Protein 2X77 (pdb70)

InterPro domains:
  IPR005225 Small GTP-binding domain [TIGR00231] (19-151)
  IPR006689 Small GTPase superfamily, ARF/SAR type [PF00025] (17-179)
  IPR006689 Small GTPase superfamily, ARF/SAR type [PR00328] (22-45)
  IPR006689 Small GTPase superfamily, ARF/SAR type [PR00328] (50-74)
  IPR006689 Small GTPase superfamily, ARF/SAR type [PR00328] (77-102)
  IPR006689 Small GTPase superfamily, ARF/SAR type [PR00328] (122-143)
  IPR006689 Small GTPase superfamily, ARF/SAR type [SM00178] (3-180)
  IPR024156 Small GTPase superfamily, ARF type [PTHR11711] (18-177)
  IPR027417 P-loop containing nucleoside triphosphate hydrolase [G3DSA:3.40.50.300] (7-185)
  IPR02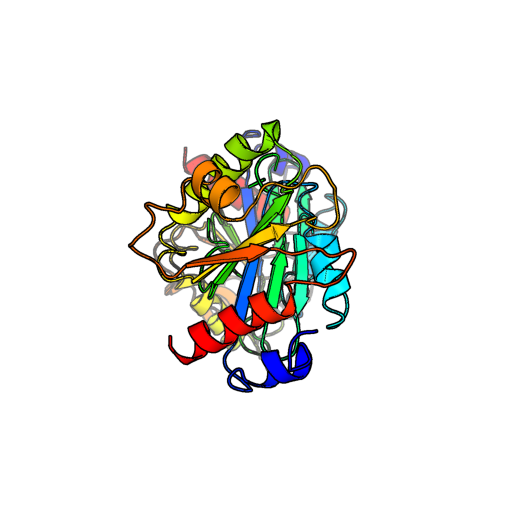7417 P-loop containing nucleoside triphosphate hydrolase [SSF52540] (18-182)

Structure (mmCIF, N/CA/C/O backbone):
data_2X77
#
_entry.id   2X77
#
_cell.length_a   35.286
_cell.length_b   78.944
_cell.length_c   58.034
_cell.angle_alpha   90.00
_cell.angle_beta   93.10
_cell.angle_gamma   90.00
#
_symmetry.space_group_name_H-M   'P 1 21 1'
#
loop_
_entity.id
_entity.type
_entity.pdbx_description
1 polymer 'ADP-RIBOSYLATION FACTOR'
2 non-polymer "GUANOSINE-5'-DIPHOSPHATE"
3 non-polymer 'MAGNESIUM ION'
4 water water
#
loop_
_atom_site.group_PDB
_atom_site.id
_atom_site.type_symbol
_atom_site.label_atom_id
_atom_site.label_alt_id
_atom_site.label_comp_id
_atom_site.label_asym_id
_atom_site.label_entity_id
_atom_site.label_seq_id
_atom_site.pdbx_PDB_ins_code
_atom_site.Cartn_x
_atom_site.Cartn_y
_atom_site.Cartn_z
_atom_site.occupancy
_atom_site.B_iso_or_equiv
_atom_site.auth_seq_id
_atom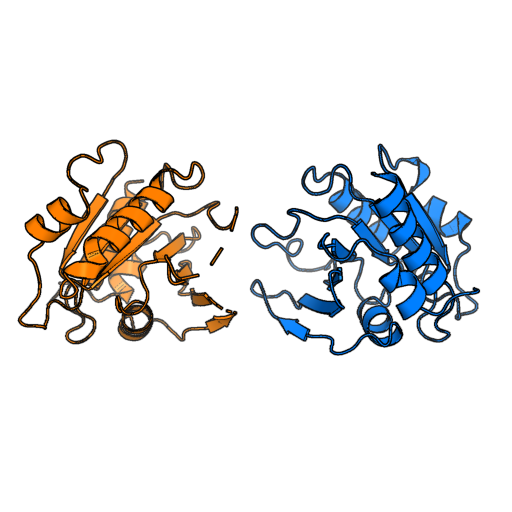_site.auth_comp_id
_atom_site.auth_asym_id
_atom_site.auth_atom_id
_atom_site.pdbx_PDB_model_num
ATOM 1 N N . TRP A 1 6 ? 30.630 -0.691 14.467 1.00 51.44 4 TRP A N 1
ATOM 2 C CA . TRP A 1 6 ? 29.581 0.349 14.261 1.00 52.20 4 TRP A CA 1
ATOM 3 C C . TRP A 1 6 ? 30.138 1.546 13.491 1.00 52.95 4 TRP A C 1
ATOM 4 O O . TRP A 1 6 ? 31.213 2.078 13.836 1.00 53.26 4 TRP A O 1
ATOM 15 N N . LEU A 1 7 ? 29.398 1.967 12.465 1.00 52.96 5 LEU A N 1
ATOM 16 C CA . LEU A 1 7 ? 29.903 2.923 11.465 1.00 53.52 5 LEU A CA 1
ATOM 17 C C . LEU A 1 7 ? 30.579 4.189 12.025 1.00 53.62 5 LEU A C 1
ATOM 18 O O . LEU A 1 7 ? 31.812 4.326 11.951 1.00 54.16 5 LEU A O 1
ATOM 23 N N . ALA A 1 8 ? 29.782 5.112 12.564 1.00 53.06 6 ALA A N 1
ATOM 24 C CA . ALA A 1 8 ? 30.294 6.427 12.962 1.00 52.58 6 ALA A CA 1
ATOM 25 C C . ALA A 1 8 ? 31.204 6.396 14.194 1.00 52.24 6 ALA A C 1
ATOM 26 O O . ALA A 1 8 ? 31.188 5.440 14.975 1.00 52.23 6 ALA A O 1
ATOM 28 N N . SER A 1 9 ? 32.011 7.436 14.346 1.00 51.44 7 SER A N 1
ATOM 29 C CA . SER A 1 9 ? 32.700 7.659 15.591 1.00 51.15 7 SER A CA 1
ATOM 30 C C . SER A 1 9 ? 31.693 8.276 16.557 1.00 50.74 7 SER A C 1
ATOM 31 O O . SER A 1 9 ? 30.599 8.724 16.153 1.00 49.95 7 SER A O 1
ATOM 34 N N . LEU A 1 10 ? 32.094 8.315 17.825 1.00 50.20 8 LEU A N 1
ATOM 35 C CA . LEU A 1 10 ? 31.254 8.802 18.908 1.00 49.79 8 LEU A CA 1
ATOM 36 C C . LEU A 1 10 ? 30.905 10.276 18.757 1.00 49.74 8 LEU A C 1
ATOM 37 O O . LEU A 1 10 ? 29.737 10.649 18.822 1.00 49.70 8 LEU A O 1
ATOM 42 N N . LYS A 1 11 ? 31.926 11.108 18.553 1.00 49.74 9 LYS A N 1
ATOM 43 C CA . LYS A 1 11 ? 31.733 12.534 18.312 1.00 49.03 9 LYS A CA 1
ATOM 44 C C . LYS A 1 11 ? 30.738 12.788 17.190 1.00 48.18 9 LYS A C 1
ATOM 45 O O . LYS A 1 11 ? 29.916 13.697 17.303 1.00 48.35 9 LYS A O 1
ATOM 51 N N . GLN A 1 12 ? 30.815 11.991 16.121 1.00 47.15 10 GLN A N 1
ATOM 52 C CA . GLN A 1 12 ? 29.922 12.127 14.968 1.00 46.35 10 GLN A CA 1
ATOM 53 C C . GLN A 1 12 ? 28.508 11.807 15.406 1.00 45.11 10 GLN A C 1
ATOM 54 O O . GLN A 1 12 ? 27.567 12.546 15.120 1.00 45.38 10 GLN A O 1
ATOM 60 N N . THR A 1 13 ? 28.365 10.698 16.112 1.00 44.03 11 THR A N 1
ATOM 61 C CA . THR A 1 13 ? 27.092 10.339 16.709 1.00 42.79 11 THR A CA 1
ATOM 62 C C . THR A 1 13 ? 26.507 11.482 17.560 1.00 42.46 11 THR A C 1
ATOM 63 O O . THR A 1 13 ? 25.366 11.915 17.326 1.00 42.24 11 THR A O 1
ATOM 67 N N . LEU A 1 14 ? 27.301 11.981 18.512 1.00 41.70 12 LEU A N 1
ATOM 68 C CA . LEU A 1 14 ? 26.863 13.038 19.440 1.00 41.83 12 LEU A CA 1
ATOM 69 C C . LEU A 1 14 ? 26.622 14.421 18.816 1.00 41.79 12 LEU A C 1
ATOM 70 O O . LEU A 1 14 ? 25.726 15.141 19.242 1.00 41.43 12 LEU A O 1
ATOM 75 N N . GLY A 1 15 ? 27.413 14.775 17.809 1.00 42.16 13 GLY A N 1
ATOM 76 C CA . GLY A 1 15 ? 27.144 15.970 16.980 1.00 42.62 13 GLY A CA 1
ATOM 77 C C . GLY A 1 15 ? 25.773 16.012 16.321 1.00 42.67 13 GLY A C 1
ATOM 78 O O . GLY A 1 15 ? 25.224 17.086 16.112 1.00 43.59 13 GLY A O 1
ATOM 79 N N . LEU A 1 16 ? 25.204 14.855 16.003 1.00 42.91 14 LEU A N 1
ATOM 80 C CA . LEU A 1 16 ? 23.834 14.779 15.470 1.00 43.25 14 LEU A CA 1
ATOM 81 C C . LEU A 1 16 ? 22.744 15.359 16.378 1.00 43.78 14 LEU A C 1
ATOM 82 O O . LEU A 1 16 ? 21.587 15.508 15.952 1.00 44.30 14 LEU A O 1
ATOM 87 N N . LEU A 1 17 ? 23.078 15.641 17.633 1.00 43.88 15 LEU A N 1
ATOM 88 C CA . LEU A 1 17 ? 22.070 16.080 18.600 1.00 44.40 15 LEU A CA 1
ATOM 89 C C . LEU A 1 17 ? 21.726 17.573 18.359 1.00 44.23 15 LEU A C 1
ATOM 90 O O . LEU A 1 17 ? 22.619 18.349 18.037 1.00 43.55 15 LEU A O 1
ATOM 95 N N . PRO A 1 18 ? 20.437 17.967 18.483 1.00 44.62 16 PRO A N 1
ATOM 96 C CA . PRO A 1 18 ? 20.127 19.402 18.310 1.00 45.12 16 PRO A CA 1
ATOM 97 C C . PRO A 1 18 ? 20.861 20.262 19.343 1.00 45.63 16 PRO A C 1
ATOM 98 O O . PRO A 1 18 ? 20.567 20.168 20.555 1.00 45.29 16 PRO A O 1
ATOM 102 N N . ALA A 1 19 ? 21.812 21.073 18.844 1.00 45.45 17 ALA A N 1
ATOM 103 C CA . ALA A 1 19 ? 22.758 21.862 19.659 1.00 45.26 17 ALA A CA 1
ATOM 104 C C . ALA A 1 19 ? 22.107 22.802 20.672 1.00 45.39 17 ALA A C 1
ATOM 105 O O . ALA A 1 19 ? 22.642 23.014 21.774 1.00 44.97 17 ALA A O 1
ATOM 107 N N . ASP A 1 20 ? 20.957 23.368 20.313 1.00 45.08 18 ASP A N 1
ATOM 108 C CA . ASP A 1 20 ? 20.240 24.257 21.238 1.00 45.49 18 ASP A CA 1
ATOM 109 C C . ASP A 1 20 ? 19.289 23.482 22.191 1.00 45.27 18 ASP A C 1
ATOM 110 O O . ASP A 1 20 ? 18.363 24.068 22.786 1.00 45.70 18 ASP A O 1
ATOM 115 N N . ARG A 1 21 ? 19.481 22.163 22.284 1.00 44.12 19 ARG A N 1
ATOM 116 C CA . ARG A 1 21 ? 18.730 21.334 23.226 1.00 42.71 19 ARG A CA 1
ATOM 117 C C . ARG A 1 21 ? 19.722 20.657 24.164 1.00 41.75 19 ARG A C 1
ATOM 118 O O . ARG A 1 21 ? 20.468 19.757 23.767 1.00 42.40 19 ARG A O 1
ATOM 126 N N . LYS A 1 22 ? 19.742 21.138 25.400 1.00 40.22 20 LYS A N 1
ATOM 127 C CA . LYS A 1 22 ? 20.566 20.574 26.444 1.00 39.38 20 LYS A CA 1
ATOM 128 C C . LYS A 1 22 ? 20.039 19.242 26.973 1.00 37.34 20 LYS A C 1
ATOM 129 O O . LYS A 1 22 ? 18.890 19.096 27.415 1.00 36.31 20 LYS A O 1
ATOM 135 N N . ILE A 1 23 ? 20.916 18.261 26.905 1.00 36.02 21 ILE A N 1
ATOM 136 C CA . ILE A 1 23 ? 20.553 16.895 27.247 1.00 33.99 21 ILE A CA 1
ATOM 137 C C . ILE A 1 23 ? 21.218 16.453 28.554 1.00 33.12 21 ILE A C 1
ATOM 138 O O . ILE A 1 23 ? 22.453 16.521 28.696 1.00 32.03 21 ILE A O 1
ATOM 143 N N . ARG A 1 24 ? 20.364 16.004 29.485 1.00 31.57 22 ARG A N 1
ATOM 144 C CA . ARG A 1 24 ? 20.779 15.490 30.781 1.00 30.68 22 ARG A CA 1
ATOM 145 C C . ARG A 1 24 ? 20.636 13.966 30.819 1.00 28.17 22 ARG A C 1
ATOM 146 O O . ARG A 1 24 ? 19.533 13.422 30.762 1.00 28.04 22 ARG A O 1
ATOM 154 N N . VAL A 1 25 ? 21.751 13.264 30.933 1.00 26.06 23 VAL A N 1
ATOM 155 C CA . VAL A 1 25 ? 21.677 11.802 31.057 1.00 24.25 23 VAL A CA 1
ATOM 156 C C . VAL A 1 25 ? 22.152 11.289 32.443 1.00 24.30 23 VAL A C 1
ATOM 157 O O . VAL A 1 25 ? 23.183 11.714 32.952 1.00 24.05 23 VAL A O 1
ATOM 161 N N . LEU A 1 26 ? 21.463 10.303 33.006 1.00 24.36 24 LEU A N 1
ATOM 162 C CA . LEU A 1 26 ? 21.939 9.745 34.257 1.00 24.87 24 LEU A CA 1
ATOM 163 C C . LEU A 1 26 ? 22.433 8.362 33.996 1.00 24.27 24 LEU A C 1
ATOM 164 O O . LEU A 1 26 ? 21.698 7.545 33.514 1.00 23.18 24 LEU A O 1
ATOM 169 N N . MET A 1 27 ? 23.681 8.080 34.357 1.00 25.04 25 MET A N 1
ATOM 170 C CA . MET A 1 27 ? 24.211 6.753 34.122 1.00 24.43 25 MET A CA 1
ATOM 171 C C . MET A 1 27 ? 24.475 6.116 35.461 1.00 24.23 25 MET A C 1
ATOM 172 O O . MET A 1 27 ? 25.360 6.539 36.207 1.00 26.13 25 MET A O 1
ATOM 177 N N . LEU A 1 28 ? 23.681 5.094 35.760 1.00 23.99 26 LEU A N 1
ATOM 178 C CA . LEU A 1 28 ? 23.466 4.647 37.118 1.00 22.92 26 LEU A CA 1
ATOM 179 C C . LEU A 1 28 ? 23.484 3.134 37.109 1.00 23.27 26 LEU A C 1
ATOM 180 O O . LEU A 1 28 ? 23.421 2.517 36.038 1.00 23.03 26 LEU A O 1
ATOM 185 N N . GLY A 1 29 ? 23.570 2.566 38.312 1.00 22.41 27 GLY A N 1
ATOM 186 C CA . GLY A 1 29 ? 23.615 1.118 38.526 1.00 22.99 27 GLY A CA 1
ATOM 187 C C . GLY A 1 29 ? 24.446 0.811 39.752 1.00 21.44 27 GLY A C 1
ATOM 188 O O . GLY A 1 29 ? 24.869 1.720 40.438 1.00 21.75 27 GLY A O 1
ATOM 189 N N . LEU A 1 30 ? 24.682 -0.460 40.010 1.00 20.99 28 LEU A N 1
ATOM 190 C CA . LEU A 1 30 ? 25.434 -0.887 41.187 1.00 21.72 28 LEU A CA 1
ATOM 191 C C . LEU A 1 30 ? 26.892 -0.548 41.034 1.00 22.94 28 LEU A C 1
ATOM 192 O O . LEU A 1 30 ? 27.426 -0.484 39.898 1.00 22.74 28 LEU A O 1
ATOM 197 N N . ASP A 1 31 ? 27.561 -0.362 42.169 1.00 23.56 29 ASP A N 1
ATOM 198 C CA . ASP A 1 31 ? 29.016 -0.263 42.127 1.00 24.02 29 ASP A CA 1
ATOM 199 C C . ASP A 1 31 ? 29.507 -1.408 41.324 1.00 23.57 29 ASP A C 1
ATOM 200 O O . ASP A 1 31 ? 28.889 -2.480 41.302 1.00 23.14 29 ASP A O 1
ATOM 205 N N . ASN A 1 32 ? 30.650 -1.182 40.684 1.00 24.98 30 ASN A N 1
ATOM 206 C CA . ASN A 1 32 ? 31.396 -2.215 39.977 1.00 25.35 30 ASN A CA 1
ATOM 207 C C . ASN A 1 32 ? 30.680 -2.616 38.717 1.00 25.00 30 ASN A C 1
ATOM 208 O O . ASN A 1 32 ? 31.015 -3.664 38.166 1.00 26.44 30 ASN A O 1
ATOM 213 N N . ALA A 1 33 ? 29.742 -1.797 38.208 1.00 23.26 31 ALA A N 1
ATOM 214 C CA . ALA A 1 33 ? 29.103 -2.161 36.905 1.00 22.92 31 ALA A CA 1
ATOM 215 C C . ALA A 1 33 ? 29.932 -1.718 35.685 1.00 22.30 31 ALA A C 1
ATOM 216 O O . ALA A 1 33 ? 29.808 -2.298 34.588 1.00 19.58 31 ALA A O 1
ATOM 218 N N . GLY A 1 34 ? 30.758 -0.678 35.908 1.00 22.62 32 GLY A N 1
ATOM 219 C CA . GLY A 1 34 ? 31.727 -0.180 34.937 1.00 22.84 32 GLY A CA 1
ATOM 220 C C . GLY A 1 34 ? 31.358 1.250 34.567 1.00 23.74 32 GLY A C 1
ATOM 221 O O . GLY A 1 34 ? 31.696 1.748 33.483 1.00 22.63 32 GLY A O 1
ATOM 222 N N . LYS A 1 35 ? 30.649 1.922 35.463 1.00 23.58 33 LYS A N 1
ATOM 223 C CA . LYS A 1 35 ? 30.092 3.238 35.093 1.00 25.01 33 LYS A CA 1
ATOM 224 C C . LYS A 1 35 ? 31.179 4.264 34.817 1.00 24.00 33 LYS A C 1
ATOM 225 O O . LYS A 1 35 ? 31.286 4.797 33.708 1.00 23.59 33 LYS A O 1
ATOM 231 N N . THR A 1 36 ? 32.021 4.479 35.811 1.00 24.11 34 THR A N 1
ATOM 232 C CA . THR A 1 36 ? 33.193 5.319 35.686 1.00 23.87 34 THR A CA 1
ATOM 233 C C . THR A 1 36 ? 34.020 4.987 34.452 1.00 23.72 34 THR A C 1
ATOM 234 O O . THR A 1 36 ? 34.468 5.884 33.733 1.00 24.20 34 THR A O 1
ATOM 238 N N . SER A 1 37 ? 34.275 3.712 34.228 1.00 23.43 35 SER A N 1
ATOM 239 C CA . SER A 1 37 ? 35.068 3.315 33.075 1.00 24.32 35 SER A CA 1
ATOM 240 C C . SER A 1 37 ? 34.442 3.671 31.746 1.00 25.27 35 SER A C 1
ATOM 241 O O . SER A 1 37 ? 35.163 3.958 30.788 1.00 26.28 35 SER A O 1
ATOM 244 N N . ILE A 1 38 ? 33.109 3.627 31.665 1.00 25.13 36 ILE A N 1
ATOM 245 C CA . ILE A 1 38 ? 32.443 4.054 30.456 1.00 24.74 36 ILE A CA 1
ATOM 246 C C . ILE A 1 38 ? 32.689 5.547 30.188 1.00 26.98 36 ILE A C 1
ATOM 247 O O . ILE A 1 38 ? 32.908 5.953 29.040 1.00 25.68 36 ILE A O 1
ATOM 252 N N . LEU A 1 39 ? 32.645 6.365 31.240 1.00 29.88 37 LEU A N 1
ATOM 253 C CA . LEU A 1 39 ? 32.841 7.831 31.082 1.00 32.52 37 LEU A CA 1
ATOM 254 C C . LEU A 1 39 ? 34.228 8.149 30.523 1.00 33.62 37 LEU A C 1
ATOM 255 O O . LEU A 1 39 ? 34.398 9.143 29.824 1.00 34.77 37 LEU A O 1
ATOM 260 N N . TYR A 1 40 ? 35.216 7.327 30.869 1.00 34.94 38 TYR A N 1
ATOM 261 C CA . TYR A 1 40 ? 36.591 7.502 30.375 1.00 36.10 38 TYR A CA 1
ATOM 262 C C . TYR A 1 40 ? 36.683 6.866 28.994 1.00 36.56 38 TYR A C 1
ATOM 263 O O . TYR A 1 40 ? 37.358 7.386 28.106 1.00 36.66 38 TYR A O 1
ATOM 272 N N . ARG A 1 41 ? 36.027 5.720 28.819 1.00 36.90 39 ARG A N 1
ATOM 273 C CA . ARG A 1 41 ? 36.057 5.038 27.535 1.00 37.76 39 ARG A CA 1
ATOM 274 C C . ARG A 1 41 ? 35.421 5.855 26.394 1.00 37.91 39 ARG A C 1
ATOM 275 O O . ARG A 1 41 ? 35.766 5.673 25.213 1.00 37.86 39 ARG A O 1
ATOM 283 N N . LEU A 1 42 ? 34.550 6.796 26.752 1.00 38.17 40 LEU A N 1
ATOM 284 C CA . LEU A 1 42 ? 33.954 7.701 25.781 1.00 38.05 40 LEU A CA 1
ATOM 285 C C . LEU A 1 42 ? 34.928 8.727 25.170 1.00 39.31 40 LEU A C 1
ATOM 286 O O . LEU A 1 42 ? 34.587 9.361 24.159 1.00 39.53 40 LEU A O 1
ATOM 291 N N . HIS A 1 43 ? 36.121 8.885 25.765 1.00 40.13 41 HIS A N 1
ATOM 292 C CA A HIS A 1 43 ? 37.124 9.828 25.241 0.50 40.94 41 HIS A CA 1
ATOM 293 C CA B HIS A 1 43 ? 37.133 9.887 25.362 0.50 40.92 41 HIS A CA 1
ATOM 294 C C . HIS A 1 43 ? 36.499 11.178 24.842 1.00 41.31 41 HIS A C 1
ATOM 295 O O . HIS A 1 43 ? 36.690 11.623 23.697 1.00 41.47 41 HIS A O 1
ATOM 308 N N . LEU A 1 44 ? 35.749 11.793 25.752 1.00 41.71 42 LEU A N 1
ATOM 309 C CA . LEU A 1 44 ? 35.023 13.023 25.527 1.00 41.90 42 LEU A CA 1
ATOM 310 C C . LEU A 1 44 ? 35.565 14.160 26.378 1.00 42.43 42 LEU A C 1
ATOM 311 O O . LEU A 1 44 ? 35.051 15.281 26.293 1.00 42.72 42 LEU A O 1
ATOM 316 N N . GLY A 1 45 ? 36.581 13.883 27.199 1.00 42.50 43 GLY A N 1
ATOM 317 C CA . GLY A 1 45 ? 37.158 14.912 28.069 1.00 43.23 43 GLY A CA 1
ATOM 318 C C . GLY A 1 45 ? 37.182 14.571 29.554 1.00 43.56 43 GLY A C 1
ATOM 319 O O . GLY A 1 45 ? 37.103 13.391 29.944 1.00 43.79 43 GLY A O 1
ATOM 320 N N . ASP A 1 46 ? 37.296 15.610 30.381 1.00 43.53 44 ASP A N 1
ATOM 321 C CA . ASP A 1 46 ? 37.413 15.457 31.838 1.00 43.90 44 ASP A CA 1
ATOM 322 C C . ASP A 1 46 ? 36.156 14.918 32.519 1.00 42.86 44 ASP A C 1
ATOM 323 O O . ASP A 1 46 ? 35.051 15.385 32.287 1.00 43.29 44 ASP A O 1
ATOM 328 N N . VAL A 1 47 ? 36.373 13.931 33.369 1.00 42.18 45 VAL A N 1
ATOM 329 C CA . VAL A 1 47 ? 35.423 13.456 34.367 1.00 41.80 45 VAL A CA 1
ATOM 330 C C . VAL A 1 47 ? 35.612 14.333 35.625 1.00 41.52 45 VAL A C 1
ATOM 331 O O . VAL A 1 47 ? 36.702 14.384 36.192 1.00 41.88 45 VAL A O 1
ATOM 335 N N . VAL A 1 48 ? 34.569 15.040 36.035 1.00 40.63 46 VAL A N 1
ATOM 336 C CA . VAL A 1 48 ? 34.658 15.922 37.186 1.00 40.13 46 VAL A CA 1
ATOM 337 C C . VAL A 1 48 ? 33.906 15.317 38.384 1.00 40.23 46 VAL A C 1
ATOM 338 O O . VAL A 1 48 ? 32.694 15.066 38.304 1.00 39.99 46 VAL A O 1
ATOM 342 N N . THR A 1 49 ? 34.627 15.117 39.491 1.00 39.69 47 THR A N 1
ATOM 343 C CA . THR A 1 49 ? 34.025 14.692 40.751 1.00 38.95 47 THR A CA 1
ATOM 344 C C . THR A 1 49 ? 33.542 15.865 41.630 1.00 39.49 47 THR A C 1
ATOM 345 O O . THR A 1 49 ? 34.266 16.826 41.841 1.00 39.03 47 THR A O 1
ATOM 349 N N . THR A 1 50 ? 32.311 15.764 42.129 1.00 39.73 48 THR A N 1
ATOM 350 C CA . THR A 1 50 ? 31.790 16.642 43.173 1.00 40.52 48 THR A CA 1
ATOM 351 C C . THR A 1 50 ? 31.023 15.814 44.199 1.00 40.69 48 THR A C 1
ATOM 352 O O . THR A 1 50 ? 30.829 14.606 44.032 1.00 39.66 48 THR A O 1
ATOM 356 N N . VAL A 1 51 ? 30.585 16.479 45.264 1.00 41.18 49 VAL A N 1
ATOM 357 C CA . VAL A 1 51 ? 29.908 15.831 46.381 1.00 41.60 49 VAL A CA 1
ATOM 358 C C . VAL A 1 51 ? 28.645 16.674 46.600 1.00 42.16 49 VAL A C 1
ATOM 359 O O . VAL A 1 51 ? 28.700 17.701 47.304 1.00 42.28 49 VAL A O 1
ATOM 363 N N . PRO A 1 52 ? 27.515 16.290 45.964 1.00 42.11 50 PRO A N 1
ATOM 364 C CA . PRO A 1 52 ? 26.352 17.152 46.095 1.00 42.53 50 PRO A CA 1
ATOM 365 C C . PRO A 1 52 ? 25.647 16.968 47.436 1.00 43.06 50 PRO A C 1
ATOM 366 O O . PRO A 1 52 ? 24.717 17.722 47.726 1.00 43.68 50 PRO A O 1
ATOM 370 N N . THR A 1 53 ? 26.050 15.945 48.198 1.00 43.57 51 THR A N 1
ATOM 371 C CA . THR A 1 53 ? 25.486 15.591 49.511 1.00 44.16 51 THR A CA 1
ATOM 372 C C . THR A 1 53 ? 26.539 14.757 50.216 1.00 44.40 51 THR A C 1
ATOM 373 O O . THR A 1 53 ? 27.274 14.007 49.567 1.00 44.42 51 THR A O 1
ATOM 377 N N . VAL A 1 54 ? 26.564 14.825 51.543 1.00 44.44 52 VAL A N 1
ATOM 378 C CA . VAL A 1 54 ? 27.441 13.967 52.331 1.00 44.72 52 VAL A CA 1
ATOM 379 C C . VAL A 1 54 ? 27.333 12.495 51.903 1.00 44.75 52 VAL A C 1
ATOM 380 O O . VAL A 1 54 ? 26.227 11.946 51.782 1.00 44.75 52 VAL A O 1
ATOM 384 N N . GLY A 1 55 ? 28.485 11.881 51.638 1.00 44.39 53 GLY A N 1
ATOM 385 C CA . GLY A 1 55 ? 28.529 10.452 51.347 1.00 44.05 53 GLY A CA 1
ATOM 386 C C . GLY A 1 55 ? 28.146 10.028 49.935 1.00 43.36 53 GLY A C 1
ATOM 387 O O . GLY A 1 55 ? 27.828 8.861 49.696 1.00 42.89 53 GLY A O 1
ATOM 388 N N . VAL A 1 56 ? 28.156 10.970 49.001 1.00 42.33 54 VAL A N 1
ATOM 389 C CA . VAL A 1 56 ? 27.887 10.643 47.595 1.00 41.41 54 VAL A CA 1
ATOM 390 C C . VAL A 1 56 ? 29.013 11.215 46.702 1.00 40.07 54 VAL A C 1
ATOM 391 O O . VAL A 1 56 ? 29.327 12.426 46.745 1.00 39.39 54 VAL A O 1
ATOM 395 N N . ASN A 1 57 ? 29.638 10.318 45.943 1.00 38.43 55 ASN A N 1
ATOM 396 C CA . ASN A 1 57 ? 30.635 10.666 44.917 1.00 37.86 55 ASN A CA 1
ATOM 397 C C . ASN A 1 57 ? 29.875 10.700 43.564 1.00 36.94 55 ASN A C 1
ATOM 398 O O . ASN A 1 57 ? 29.451 9.648 43.049 1.00 36.10 55 ASN A O 1
ATOM 403 N N . LEU A 1 58 ? 29.654 11.920 43.054 1.00 35.91 56 LEU A N 1
ATOM 404 C CA . LEU A 1 58 ? 29.010 12.196 41.748 1.00 34.78 56 LEU A CA 1
ATOM 405 C C . LEU A 1 58 ? 30.047 12.519 40.704 1.00 34.99 56 LEU A C 1
ATOM 406 O O . LEU A 1 58 ? 30.813 13.466 40.864 1.00 35.81 56 LEU A O 1
ATOM 411 N N . GLU A 1 59 ? 30.063 11.744 39.630 1.00 34.92 57 GLU A N 1
ATOM 412 C CA . GLU A 1 59 ? 30.949 12.011 38.521 1.00 35.97 57 GLU A CA 1
ATOM 413 C C . GLU A 1 59 ? 30.106 12.602 37.393 1.00 36.89 57 GLU A C 1
ATOM 414 O O . GLU A 1 59 ? 28.965 12.164 37.155 1.00 37.19 57 GLU A O 1
ATOM 420 N N . THR A 1 60 ? 30.648 13.637 36.761 1.00 36.97 58 THR A N 1
ATOM 421 C CA . THR A 1 60 ? 30.013 14.325 35.657 1.00 38.34 58 THR A CA 1
ATOM 422 C C . THR A 1 60 ? 31.005 14.541 34.506 1.00 39.09 58 THR A C 1
ATOM 423 O O . THR A 1 60 ? 32.162 14.951 34.720 1.00 39.99 58 THR A O 1
ATOM 427 N N . LEU A 1 61 ? 30.540 14.243 33.299 1.00 39.09 59 LEU A N 1
ATOM 428 C CA . LEU A 1 61 ? 31.273 14.461 32.070 1.00 40.36 59 LEU A CA 1
ATOM 429 C C . LEU A 1 61 ? 30.328 15.284 31.214 1.00 41.50 59 LEU A C 1
ATOM 430 O O . LEU A 1 61 ? 29.208 14.838 30.900 1.00 41.90 59 LEU A O 1
ATOM 435 N N . GLN A 1 62 ? 30.737 16.496 30.875 1.00 42.61 60 GLN A N 1
ATOM 436 C CA . GLN A 1 62 ? 29.886 17.389 30.101 1.00 43.58 60 GLN A CA 1
ATOM 437 C C . GLN A 1 62 ? 30.502 17.525 28.713 1.00 44.22 60 GLN A C 1
ATOM 438 O O . GLN A 1 62 ? 31.641 17.916 28.597 1.00 44.73 60 GLN A O 1
ATOM 444 N N . TYR A 1 63 ? 29.764 17.173 27.661 1.00 44.69 61 TYR A N 1
ATOM 445 C CA . TYR A 1 63 ? 30.264 17.374 26.285 1.00 44.63 61 TYR A CA 1
ATOM 446 C C . TYR A 1 63 ? 29.250 18.068 25.381 1.00 43.82 61 TYR A C 1
ATOM 447 O O . TYR A 1 63 ? 28.253 17.473 24.958 1.00 44.58 61 TYR A O 1
ATOM 456 N N . LYS A 1 64 ? 29.521 19.323 25.081 1.00 43.17 62 LYS A N 1
ATOM 457 C CA . LYS A 1 64 ? 28.595 20.182 24.340 1.00 43.18 62 LYS A CA 1
ATOM 458 C C . LYS A 1 64 ? 27.238 20.359 25.043 1.00 42.85 62 LYS A C 1
ATOM 459 O O . LYS A 1 64 ? 27.191 20.775 26.188 1.00 42.84 62 LYS A O 1
ATOM 465 N N . ASN A 1 65 ? 26.133 20.052 24.378 1.00 42.21 63 ASN A N 1
ATOM 466 C CA . ASN A 1 65 ? 24.829 20.210 25.011 1.00 41.58 63 ASN A CA 1
ATOM 467 C C . ASN A 1 65 ? 24.495 19.041 25.952 1.00 41.35 63 ASN A C 1
ATOM 468 O O . ASN A 1 65 ? 23.474 19.070 26.667 1.00 41.53 63 ASN A O 1
ATOM 473 N N . ILE A 1 66 ? 25.356 18.022 25.938 1.00 39.96 64 ILE A N 1
ATOM 474 C CA . ILE A 1 66 ? 25.067 16.752 26.607 1.00 39.12 64 ILE A CA 1
ATOM 475 C C . ILE A 1 66 ? 25.865 16.444 27.897 1.00 38.63 64 ILE A C 1
ATOM 476 O O . ILE A 1 66 ? 27.110 16.447 27.936 1.00 39.07 64 ILE A O 1
ATOM 481 N N . SER A 1 67 ? 25.122 16.130 28.945 1.00 38.25 65 SER A N 1
ATOM 482 C CA . SER A 1 67 ? 25.714 15.921 30.242 1.00 37.46 65 SER A CA 1
ATOM 483 C C . SER A 1 67 ? 25.446 14.515 30.732 1.00 36.39 65 SER A C 1
ATOM 484 O O . SER A 1 67 ? 24.311 14.069 30.665 1.00 36.48 65 SER A O 1
ATOM 487 N N . PHE A 1 68 ? 26.484 13.825 31.214 1.00 35.65 66 PHE A N 1
ATOM 488 C CA . PHE A 1 68 ? 26.365 12.491 31.855 1.00 35.61 66 PHE A CA 1
ATOM 489 C C . PHE A 1 68 ? 26.644 12.524 33.382 1.00 35.19 66 PHE A C 1
ATOM 490 O O . PHE A 1 68 ? 27.707 12.949 33.824 1.00 35.76 66 PHE A O 1
ATOM 498 N N . GLU A 1 69 ? 25.701 12.048 34.183 1.00 35.25 67 GLU A N 1
ATOM 499 C CA . GLU A 1 69 ? 25.901 11.986 35.636 1.00 34.66 67 GLU A CA 1
ATOM 500 C C . GLU A 1 69 ? 25.948 10.562 36.146 1.00 32.55 67 GLU A C 1
ATOM 501 O O . GLU A 1 69 ? 25.145 9.730 35.713 1.00 32.94 67 GLU A O 1
ATOM 507 N N . VAL A 1 70 ? 26.958 10.270 36.981 1.00 29.22 68 VAL A N 1
ATOM 508 C CA . VAL A 1 70 ? 27.196 8.918 37.492 1.00 27.17 68 VAL A CA 1
ATOM 509 C C . VAL A 1 70 ? 27.296 8.876 39.010 1.00 26.12 68 VAL A C 1
ATOM 510 O O . VAL A 1 70 ? 28.146 9.539 39.604 1.00 26.17 68 VAL A O 1
ATOM 514 N N . TRP A 1 71 ? 26.491 8.019 39.615 1.00 25.95 69 TRP A N 1
ATOM 515 C CA . TRP A 1 71 ? 26.675 7.643 41.011 1.00 26.56 69 TRP A CA 1
ATOM 516 C C . TRP A 1 71 ? 26.160 6.243 41.203 1.00 26.93 69 TRP A C 1
ATOM 517 O O . TRP A 1 71 ? 25.361 5.754 40.382 1.00 27.37 69 TRP A O 1
ATOM 528 N N . ASP A 1 72 ? 26.599 5.619 42.298 1.00 26.08 70 ASP A N 1
ATOM 529 C CA . ASP A 1 72 ? 26.386 4.223 42.532 1.00 26.41 70 ASP A CA 1
ATOM 530 C C . ASP A 1 72 ? 25.115 3.980 43.323 1.00 26.92 70 ASP A C 1
ATOM 531 O O . ASP A 1 72 ? 24.805 4.725 44.200 1.00 26.33 70 ASP A O 1
ATOM 536 N N . LEU A 1 73 ? 24.398 2.908 42.992 1.00 27.63 71 LEU A N 1
ATOM 537 C CA . LEU A 1 73 ? 23.113 2.581 43.589 1.00 28.24 71 LEU A CA 1
ATOM 538 C C . LEU A 1 73 ? 23.288 1.295 44.348 1.00 28.26 71 LEU A C 1
ATOM 539 O O . LEU A 1 73 ? 24.195 0.520 44.063 1.00 28.13 71 LEU A O 1
ATOM 544 N N . GLY A 1 74 ? 22.402 1.046 45.297 1.00 29.62 72 GLY A N 1
ATOM 545 C CA . GLY A 1 74 ? 22.312 -0.280 45.919 1.00 30.27 72 GLY A CA 1
ATOM 546 C C . GLY A 1 74 ? 23.401 -0.488 46.942 1.00 31.66 72 GLY A C 1
ATOM 547 O O . GLY A 1 74 ? 23.884 -1.599 47.126 1.00 31.16 72 GLY A O 1
ATOM 548 N N . GLY A 1 75 ? 23.813 0.588 47.590 1.00 33.65 73 GLY A N 1
ATOM 549 C CA . GLY A 1 75 ? 24.670 0.449 48.780 1.00 35.97 73 GLY A CA 1
ATOM 550 C C . GLY A 1 75 ? 24.035 -0.512 49.779 1.00 37.63 73 GLY A C 1
ATOM 551 O O . GLY A 1 75 ? 22.831 -0.445 50.083 1.00 37.77 73 GLY A O 1
ATOM 552 N N . GLN A 1 76 ? 24.850 -1.445 50.244 1.00 38.67 74 GLN A N 1
ATOM 553 C CA . GLN A 1 76 ? 24.521 -2.260 51.390 1.00 40.32 74 GLN A CA 1
ATOM 554 C C . GLN A 1 76 ? 24.343 -1.448 52.680 1.00 41.24 74 GLN A C 1
ATOM 555 O O . GLN A 1 76 ? 23.588 -1.830 53.566 1.00 40.41 74 GLN A O 1
ATOM 561 N N . THR A 1 77 ? 24.976 -0.283 52.724 1.00 43.28 75 THR A N 1
ATOM 562 C CA . THR A 1 77 ? 24.836 0.653 53.820 1.00 45.35 75 THR A CA 1
ATOM 563 C C . THR A 1 77 ? 24.393 1.989 53.240 1.00 46.69 75 THR A C 1
ATOM 564 O O . THR A 1 77 ? 24.699 2.313 52.076 1.00 47.90 75 THR A O 1
ATOM 568 N N . GLY A 1 78 ? 23.681 2.764 54.051 1.00 47.10 76 GLY A N 1
ATOM 569 C CA . GLY A 1 78 ? 23.235 4.077 53.660 1.00 47.57 76 GLY A CA 1
ATOM 570 C C . GLY A 1 78 ? 21.844 4.001 53.087 1.00 48.51 76 GLY A C 1
ATOM 571 O O . GLY A 1 78 ? 21.409 2.952 52.579 1.00 48.87 76 GLY A O 1
ATOM 572 N N . VAL A 1 79 ? 21.123 5.115 53.155 1.00 49.25 77 VAL A N 1
ATOM 573 C CA . VAL A 1 79 ? 19.895 5.211 52.369 1.00 49.15 77 VAL A CA 1
ATOM 574 C C . VAL A 1 79 ? 20.364 5.423 50.924 1.00 48.71 77 VAL A C 1
ATOM 575 O O . VAL A 1 79 ? 21.488 5.855 50.714 1.00 48.29 77 VAL A O 1
ATOM 579 N N . ARG A 1 80 ? 19.522 5.062 49.952 1.00 48.73 78 ARG A N 1
ATOM 580 C CA . ARG A 1 80 ? 19.708 5.451 48.565 1.00 48.88 78 ARG A CA 1
ATOM 581 C C . ARG A 1 80 ? 20.260 6.887 48.541 1.00 48.53 78 ARG A C 1
ATOM 582 O O . ARG A 1 80 ? 19.740 7.752 49.275 1.00 48.45 78 ARG A O 1
ATOM 590 N N . PRO A 1 81 ? 21.345 7.136 47.751 1.00 47.91 79 PRO A N 1
ATOM 591 C CA . PRO A 1 81 ? 21.826 8.508 47.655 1.00 47.44 79 PRO A CA 1
ATOM 592 C C . PRO A 1 81 ? 20.722 9.415 47.126 1.00 46.98 79 PRO A C 1
ATOM 593 O O . PRO A 1 81 ? 20.000 9.071 46.182 1.00 46.29 79 PRO A O 1
ATOM 597 N N . TYR A 1 82 ? 20.567 10.542 47.798 1.00 46.88 80 TYR A N 1
ATOM 598 C CA . TYR A 1 82 ? 19.560 11.512 47.462 1.00 46.79 80 TYR A CA 1
ATOM 599 C C . TYR A 1 82 ? 20.166 12.909 47.576 1.00 46.41 80 TYR A C 1
ATOM 600 O O . TYR A 1 82 ? 21.083 13.129 48.389 1.00 46.43 80 TYR A O 1
ATOM 609 N N . TRP A 1 83 ? 19.705 13.812 46.699 1.00 45.70 81 TRP A N 1
ATOM 610 C CA . TRP A 1 83 ? 19.804 15.266 46.880 1.00 44.81 81 TRP A CA 1
ATOM 611 C C . TRP A 1 83 ? 18.736 15.993 46.061 1.00 44.56 81 TRP A C 1
ATOM 612 O O . TRP A 1 83 ? 18.163 15.423 45.152 1.00 44.62 81 TRP A O 1
ATOM 623 N N . ARG A 1 84 ? 18.464 17.245 46.416 1.00 44.48 82 ARG A N 1
ATOM 624 C CA . ARG A 1 84 ? 17.350 17.999 45.870 1.00 44.11 82 ARG A CA 1
ATOM 625 C C . ARG A 1 84 ? 17.494 18.125 44.391 1.00 44.34 82 ARG A C 1
ATOM 626 O O . ARG A 1 84 ? 18.607 18.281 43.871 1.00 44.04 82 ARG A O 1
ATOM 634 N N . CYS A 1 85 ? 16.338 18.066 43.731 1.00 44.58 83 CYS A N 1
ATOM 635 C CA . CYS A 1 85 ? 16.228 18.091 42.293 1.00 44.09 83 CYS A CA 1
ATOM 636 C C . CYS A 1 85 ? 16.591 16.680 41.845 1.00 43.51 83 CYS A C 1
ATOM 637 O O . CYS A 1 85 ? 15.681 15.843 41.611 1.00 43.11 83 CYS A O 1
ATOM 640 N N . TYR A 1 86 ? 17.914 16.439 41.886 1.00 41.94 84 TYR A N 1
ATOM 641 C CA . TYR A 1 86 ? 18.714 15.384 41.236 1.00 40.10 84 TYR A CA 1
ATOM 642 C C . TYR A 1 86 ? 18.147 14.502 40.113 1.00 38.80 84 TYR A C 1
ATOM 643 O O . TYR A 1 86 ? 18.930 13.912 39.375 1.00 37.84 84 TYR A O 1
ATOM 652 N N . PHE A 1 87 ? 16.819 14.393 40.000 1.00 38.10 85 PHE A N 1
ATOM 653 C CA . PHE A 1 87 ? 16.168 13.710 38.869 1.00 37.62 85 PHE A CA 1
ATOM 654 C C . PHE A 1 87 ? 15.447 14.675 37.907 1.00 38.03 85 PHE A C 1
ATOM 655 O O . PHE A 1 87 ? 14.830 14.245 36.917 1.00 38.03 85 PHE A O 1
ATOM 663 N N . SER A 1 88 ? 15.459 15.968 38.206 1.00 38.12 86 SER A N 1
ATOM 664 C CA . SER A 1 88 ? 14.644 16.888 37.421 1.00 38.51 86 SER A CA 1
ATOM 665 C C . SER A 1 88 ? 15.261 17.067 36.003 1.00 38.15 86 SER A C 1
ATOM 666 O O . SER A 1 88 ? 16.495 17.122 35.845 1.00 38.16 86 SER A O 1
ATOM 669 N N . ASP A 1 89 ? 14.385 17.092 34.998 1.00 37.44 87 ASP A N 1
ATOM 670 C CA . ASP A 1 89 ? 14.738 17.311 33.577 1.00 37.24 87 ASP A CA 1
ATOM 671 C C . ASP A 1 89 ? 15.786 16.304 33.038 1.00 35.64 87 ASP A C 1
ATOM 672 O O . ASP A 1 89 ? 16.746 16.666 32.361 1.00 34.46 87 ASP A O 1
ATOM 677 N N . THR A 1 90 ? 15.576 15.037 33.406 1.00 34.71 88 THR A N 1
ATOM 678 C CA . THR A 1 90 ? 16.358 13.907 32.925 1.00 33.11 88 THR A CA 1
ATOM 679 C C . THR A 1 90 ? 15.825 13.518 31.560 1.00 32.01 88 THR A C 1
ATOM 680 O O . THR A 1 90 ? 14.665 13.183 31.427 1.00 32.11 88 THR A O 1
ATOM 684 N N . ASP A 1 91 ? 16.657 13.579 30.537 1.00 30.47 89 ASP A N 1
ATOM 685 C CA . ASP A 1 91 ? 16.250 13.067 29.225 1.00 28.78 89 ASP A CA 1
ATOM 686 C C . ASP A 1 91 ? 16.383 11.519 29.108 1.00 26.97 89 ASP A C 1
ATOM 687 O O . ASP A 1 91 ? 15.502 10.828 28.541 1.00 27.05 89 ASP A O 1
ATOM 692 N N . ALA A 1 92 ? 17.455 10.957 29.662 1.00 24.44 90 ALA A N 1
ATOM 693 C CA . ALA A 1 92 ? 17.611 9.496 29.606 1.00 22.48 90 ALA A CA 1
ATOM 694 C C . ALA A 1 92 ? 18.244 8.978 30.844 1.00 22.19 90 ALA A C 1
ATOM 695 O O . ALA A 1 92 ? 18.966 9.717 31.530 1.00 20.80 90 ALA A O 1
ATOM 697 N N . VAL A 1 93 ? 18.009 7.686 31.090 1.00 22.05 91 VAL A N 1
ATOM 698 C CA . VAL A 1 93 ? 18.751 6.922 32.047 1.00 23.04 91 VAL A CA 1
ATOM 699 C C . VAL A 1 93 ? 19.431 5.794 31.266 1.00 23.18 91 VAL A C 1
ATOM 700 O O . VAL A 1 93 ? 18.798 5.166 30.431 1.00 23.34 91 VAL A O 1
ATOM 704 N N . ILE A 1 94 ? 20.723 5.599 31.536 1.00 22.34 92 ILE A N 1
ATOM 705 C CA . ILE A 1 94 ? 21.512 4.483 31.048 1.00 22.07 92 ILE A CA 1
ATOM 706 C C . ILE A 1 94 ? 21.757 3.687 32.298 1.00 21.60 92 ILE A C 1
ATOM 707 O O . ILE A 1 94 ? 22.356 4.198 33.234 1.00 22.23 92 ILE A O 1
ATOM 712 N N . TYR A 1 95 ? 21.230 2.471 32.335 1.00 20.45 93 TYR A N 1
ATOM 713 C CA . TYR A 1 95 ? 21.361 1.651 33.497 1.00 20.70 93 TYR A CA 1
ATOM 714 C C . TYR A 1 95 ? 22.413 0.629 33.182 1.00 20.48 93 TYR A C 1
ATOM 715 O O . TYR A 1 95 ? 22.264 -0.121 32.239 1.00 19.33 93 TYR A O 1
ATOM 724 N N . VAL A 1 96 ? 23.487 0.628 33.948 1.00 20.04 94 VAL A N 1
ATOM 725 C CA . VAL A 1 96 ? 24.634 -0.272 33.603 1.00 20.38 94 VAL A CA 1
ATOM 726 C C . VAL A 1 96 ? 24.680 -1.479 34.539 1.00 20.96 94 VAL A C 1
ATOM 727 O O . VAL A 1 96 ? 24.599 -1.353 35.771 1.00 20.29 94 VAL A O 1
ATOM 731 N N . VAL A 1 97 ? 24.813 -2.645 33.955 1.00 21.38 95 VAL A N 1
ATOM 732 C CA A VAL A 1 97 ? 24.889 -3.855 34.743 0.50 22.43 95 VAL A CA 1
ATOM 733 C CA B VAL A 1 97 ? 24.872 -3.880 34.711 0.50 22.32 95 VAL A CA 1
ATOM 734 C C . VAL A 1 97 ? 26.192 -4.597 34.400 1.00 23.86 95 VAL A C 1
ATOM 735 O O . VAL A 1 97 ? 26.691 -4.538 33.247 1.00 23.44 95 VAL A O 1
ATOM 742 N N . ASP A 1 98 ? 26.777 -5.265 35.396 1.00 24.04 96 ASP A N 1
ATOM 743 C CA . ASP A 1 98 ? 27.990 -6.022 35.114 1.00 25.07 96 ASP A CA 1
ATOM 744 C C . ASP A 1 98 ? 27.511 -7.427 34.753 1.00 25.65 96 ASP A C 1
ATOM 745 O O . ASP A 1 98 ? 26.936 -8.130 35.573 1.00 24.67 96 ASP A O 1
ATOM 750 N N . SER A 1 99 ? 27.678 -7.779 33.479 1.00 26.81 97 SER A N 1
ATOM 751 C CA . SER A 1 99 ? 27.020 -8.949 32.922 1.00 28.21 97 SER A CA 1
ATOM 752 C C . SER A 1 99 ? 27.571 -10.257 33.490 1.00 28.83 97 SER A C 1
ATOM 753 O O . SER A 1 99 ? 27.016 -11.309 33.203 1.00 27.96 97 SER A O 1
ATOM 756 N N . THR A 1 100 ? 28.648 -10.172 34.294 1.00 30.35 98 THR A N 1
ATOM 757 C CA . THR A 1 100 ? 29.235 -11.325 35.004 1.00 31.42 98 THR A CA 1
ATOM 758 C C . THR A 1 100 ? 28.678 -11.498 36.434 1.00 31.90 98 THR A C 1
ATOM 759 O O . THR A 1 100 ? 28.739 -12.588 37.014 1.00 32.57 98 THR A O 1
ATOM 763 N N . ASP A 1 101 ? 28.121 -10.438 37.002 1.00 32.15 99 ASP A N 1
ATOM 764 C CA . ASP A 1 101 ? 27.624 -10.490 38.394 1.00 31.07 99 ASP A CA 1
ATOM 765 C C . ASP A 1 101 ? 26.168 -10.945 38.528 1.00 30.75 99 ASP A C 1
ATOM 766 O O . ASP A 1 101 ? 25.257 -10.142 38.784 1.00 29.63 99 ASP A O 1
ATOM 771 N N . ARG A 1 102 ? 25.988 -12.247 38.334 1.00 30.14 100 ARG A N 1
ATOM 772 C CA . ARG A 1 102 ? 24.712 -12.909 38.380 1.00 30.26 100 ARG A CA 1
ATOM 773 C C . ARG A 1 102 ? 24.202 -12.874 39.832 0.50 30.01 100 ARG A C 1
ATOM 774 O O . ARG A 1 102 ? 23.016 -12.652 40.085 0.50 29.21 100 ARG A O 1
ATOM 782 N N . ASP A 1 103 ? 25.133 -13.081 40.766 1.00 30.22 101 ASP A N 1
ATOM 783 C CA . ASP A 1 103 ? 24.911 -12.976 42.215 1.00 31.07 101 ASP A CA 1
ATOM 784 C C . ASP A 1 103 ? 24.195 -11.673 42.599 1.00 30.82 101 ASP A C 1
ATOM 785 O O . ASP A 1 103 ? 23.358 -11.663 43.512 1.00 31.45 101 ASP A O 1
ATOM 790 N N . ARG A 1 104 ? 24.534 -10.570 41.934 1.00 29.34 102 ARG A N 1
ATOM 791 C CA . ARG A 1 104 ? 23.985 -9.290 42.358 1.00 29.46 102 ARG A CA 1
ATOM 792 C C . ARG A 1 104 ? 22.906 -8.805 41.401 1.00 27.88 102 ARG A C 1
ATOM 793 O O . ARG A 1 104 ? 22.475 -7.664 41.453 1.00 28.49 102 ARG A O 1
ATOM 801 N N . MET A 1 105 ? 22.497 -9.671 40.506 1.00 27.50 103 MET A N 1
ATOM 802 C CA . MET A 1 105 ? 21.632 -9.223 39.414 1.00 28.41 103 MET A CA 1
ATOM 803 C C . MET A 1 105 ? 20.215 -8.874 39.935 1.00 27.21 103 MET A C 1
ATOM 804 O O . MET A 1 105 ? 19.618 -7.924 39.456 1.00 26.73 103 MET A O 1
ATOM 809 N N . GLY A 1 106 ? 19.741 -9.585 40.975 1.00 27.05 104 GLY A N 1
ATOM 810 C CA . GLY A 1 106 ? 18.429 -9.331 41.605 1.00 25.60 104 GLY A CA 1
ATOM 811 C C . GLY A 1 106 ? 18.405 -7.978 42.304 1.00 26.39 104 GLY A C 1
ATOM 812 O O . GLY A 1 106 ? 17.384 -7.284 42.306 1.00 25.74 104 GLY A O 1
ATOM 813 N N . VAL A 1 107 ? 19.545 -7.580 42.871 1.00 25.12 105 VAL A N 1
ATOM 814 C CA . VAL A 1 107 ? 19.667 -6.251 43.507 1.00 24.89 105 VAL A CA 1
ATOM 815 C C . VAL A 1 107 ? 19.703 -5.177 42.454 1.00 23.46 105 VAL A C 1
ATOM 816 O O . VAL A 1 107 ? 19.169 -4.093 42.657 1.00 24.74 105 VAL A O 1
ATOM 820 N N . ALA A 1 108 ? 20.418 -5.450 41.355 1.00 23.09 106 ALA A N 1
ATOM 821 C CA . ALA A 1 108 ? 20.434 -4.550 40.202 1.00 22.22 106 ALA A CA 1
ATOM 822 C C . ALA A 1 108 ? 18.996 -4.331 39.650 1.00 21.15 106 ALA A C 1
ATOM 823 O O . ALA A 1 108 ? 18.595 -3.205 39.409 1.00 21.66 106 ALA A O 1
ATOM 825 N N . LYS A 1 109 ? 18.214 -5.388 39.528 1.00 22.06 107 LYS A N 1
ATOM 826 C CA . LYS A 1 109 ? 16.777 -5.290 39.184 1.00 22.87 107 LYS A CA 1
ATOM 827 C C . LYS A 1 109 ? 16.077 -4.414 40.208 1.00 23.90 107 LYS A C 1
ATOM 828 O O . LYS A 1 109 ? 15.408 -3.417 39.847 1.00 23.78 107 LYS A O 1
ATOM 834 N N . HIS A 1 110 ? 16.266 -4.758 41.497 1.00 23.07 108 HIS A N 1
ATOM 835 C CA . HIS A 1 110 ? 15.618 -4.003 42.543 1.00 22.44 108 HIS A CA 1
ATOM 836 C C . HIS A 1 110 ? 15.924 -2.504 42.370 1.00 21.82 108 HIS A C 1
ATOM 837 O O . HIS A 1 110 ? 15.008 -1.684 42.415 1.00 21.10 108 HIS A O 1
ATOM 844 N N . GLU A 1 111 ? 17.183 -2.132 42.152 1.00 21.27 109 GLU A N 1
ATOM 845 C CA . GLU A 1 111 ? 17.466 -0.684 42.002 1.00 19.79 109 GLU A CA 1
ATOM 846 C C . GLU A 1 111 ? 16.954 -0.067 40.672 1.00 20.89 109 GLU A C 1
ATOM 847 O O . GLU A 1 111 ? 16.653 1.139 40.606 1.00 21.55 109 GLU A O 1
ATOM 853 N N . LEU A 1 112 ? 16.944 -0.860 39.592 1.00 21.24 110 LEU A N 1
ATOM 854 C CA . LEU A 1 112 ? 16.305 -0.429 38.310 1.00 21.38 110 LEU A CA 1
ATOM 855 C C . LEU A 1 112 ? 14.860 -0.120 38.592 1.00 20.06 110 LEU A C 1
ATOM 856 O O . LEU A 1 112 ? 14.397 0.949 38.295 1.00 18.72 110 LEU A O 1
ATOM 861 N N . TYR A 1 113 ? 14.172 -1.055 39.221 1.00 20.66 111 TYR A N 1
ATOM 862 C CA . TYR A 1 113 ? 12.778 -0.866 39.534 1.00 21.27 111 TYR A CA 1
ATOM 863 C C . TYR A 1 113 ? 12.509 0.317 40.423 1.00 21.86 111 TYR A C 1
ATOM 864 O O . TYR A 1 113 ? 11.429 0.841 40.368 1.00 21.39 111 TYR A O 1
ATOM 873 N N . ALA A 1 114 ? 13.464 0.726 41.249 1.00 22.21 112 ALA A N 1
ATOM 874 C CA . ALA A 1 114 ? 13.196 1.803 42.177 1.00 23.32 112 ALA A CA 1
ATOM 875 C C . ALA A 1 114 ? 13.473 3.159 41.508 1.00 22.91 112 ALA A C 1
ATOM 876 O O . ALA A 1 114 ? 12.906 4.189 41.865 1.00 24.92 112 ALA A O 1
ATOM 878 N N . LEU A 1 115 ? 14.296 3.158 40.492 1.00 23.46 113 LEU A N 1
ATOM 879 C CA . LEU A 1 115 ? 14.368 4.307 39.573 1.00 22.46 113 LEU A CA 1
ATOM 880 C C . LEU A 1 115 ? 13.068 4.492 38.737 1.00 23.03 113 LEU A C 1
ATOM 881 O O . LEU A 1 115 ? 12.581 5.602 38.547 1.00 21.21 113 LEU A O 1
ATOM 886 N N . LEU A 1 116 ? 12.507 3.396 38.248 1.00 24.14 114 LEU A N 1
ATOM 887 C CA . LEU A 1 116 ? 11.419 3.482 37.266 1.00 26.96 114 LEU A CA 1
ATOM 888 C C . LEU A 1 116 ? 10.091 3.948 37.866 1.00 29.30 114 LEU A C 1
ATOM 889 O O . LEU A 1 116 ? 9.176 4.327 37.138 1.00 30.76 114 LEU A O 1
ATOM 894 N N . ASP A 1 117 ? 9.990 3.943 39.184 1.00 31.08 115 ASP A N 1
ATOM 895 C CA . ASP A 1 117 ? 8.776 4.406 39.825 1.00 33.44 115 ASP A CA 1
ATOM 896 C C . ASP A 1 117 ? 8.804 5.913 40.164 1.00 35.16 115 ASP A C 1
ATOM 897 O O . ASP A 1 117 ? 7.949 6.398 40.919 1.00 35.82 115 ASP A O 1
ATOM 906 N N . GLU A 1 118 ? 9.786 6.638 39.626 1.00 37.39 116 GLU A N 1
ATOM 907 C CA . GLU A 1 118 ? 9.860 8.088 39.784 1.00 39.72 116 GLU A CA 1
ATOM 908 C C . GLU A 1 118 ? 9.211 8.752 38.577 1.00 41.27 116 GLU A C 1
ATOM 909 O O . GLU A 1 118 ? 9.524 8.399 37.429 1.00 40.68 116 GLU A O 1
ATOM 915 N N . ASP A 1 119 ? 8.292 9.688 38.849 1.00 42.73 117 ASP A N 1
ATOM 916 C CA . ASP A 1 119 ? 7.684 10.527 37.813 1.00 44.06 117 ASP A CA 1
ATOM 917 C C . ASP A 1 119 ? 8.751 11.466 37.236 1.00 44.25 117 ASP A C 1
ATOM 918 O O . ASP A 1 119 ? 8.852 11.579 36.021 1.00 43.62 117 ASP A O 1
ATOM 923 N N . GLU A 1 120 ? 9.571 12.114 38.083 1.00 44.74 118 GLU A N 1
ATOM 924 C CA . GLU A 1 120 ? 10.712 12.881 37.530 1.00 45.13 118 GLU A CA 1
ATOM 925 C C . GLU A 1 120 ? 11.379 12.086 36.388 1.00 44.01 118 GLU A C 1
ATOM 926 O O . GLU A 1 120 ? 12.049 12.670 35.540 1.00 44.48 118 GLU A O 1
ATOM 932 N N . LEU A 1 121 ? 11.180 10.760 36.393 1.00 42.65 119 LEU A N 1
ATOM 933 C CA . LEU A 1 121 ? 11.766 9.823 35.417 1.00 40.98 119 LEU A CA 1
ATOM 934 C C . LEU A 1 121 ? 10.676 9.082 34.655 1.00 41.63 119 LEU A C 1
ATOM 935 O O . LEU A 1 121 ? 10.911 7.960 34.151 1.00 41.99 119 LEU A O 1
ATOM 940 N N . ARG A 1 122 ? 9.470 9.675 34.643 1.00 40.76 120 ARG A N 1
ATOM 941 C CA . ARG A 1 122 ? 8.344 9.244 33.833 1.00 40.40 12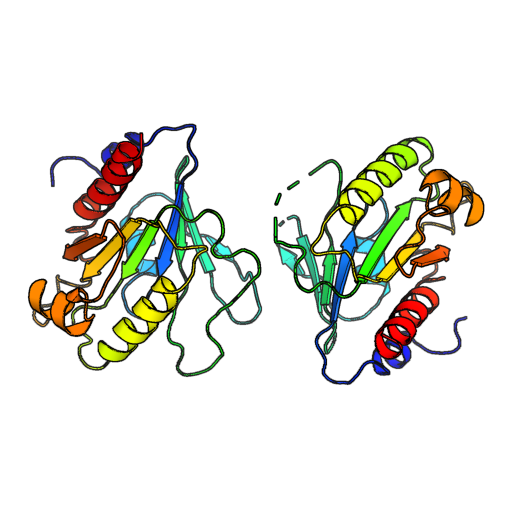0 ARG A CA 1
ATOM 942 C C . ARG A 1 122 ? 8.753 8.795 32.432 1.00 38.55 120 ARG A C 1
ATOM 943 O O . ARG A 1 122 ? 8.831 7.590 32.131 1.00 38.46 120 ARG A O 1
ATOM 951 N N . LYS A 1 123 ? 8.954 9.783 31.573 1.00 36.53 121 LYS A N 1
ATOM 952 C CA . LYS A 1 123 ? 9.247 9.536 30.176 1.00 35.38 121 LYS A CA 1
ATOM 953 C C . LYS A 1 123 ? 10.735 9.777 29.920 1.00 34.32 121 LYS A C 1
ATOM 954 O O . LYS A 1 123 ? 11.094 10.551 29.024 1.00 35.45 121 LYS A O 1
ATOM 960 N N . SER A 1 124 ? 11.609 9.155 30.727 1.00 30.96 122 SER A N 1
ATOM 961 C CA . SER A 1 124 ? 12.991 9.063 30.308 1.00 27.50 122 SER A CA 1
ATOM 962 C C . SER A 1 124 ? 13.129 7.918 29.344 1.00 25.45 122 SER A C 1
ATOM 963 O O . SER A 1 124 ? 12.494 6.857 29.490 1.00 24.17 122 SER A O 1
ATOM 966 N N . LEU A 1 125 ? 14.000 8.131 28.370 1.00 24.19 123 LEU A N 1
ATOM 967 C CA . LEU A 1 125 ? 14.564 7.024 27.601 1.00 22.65 123 LEU A CA 1
ATOM 968 C C . LEU A 1 125 ? 15.363 6.135 28.542 1.00 22.75 123 LEU A C 1
ATOM 969 O O . LEU A 1 125 ? 16.032 6.618 29.434 1.00 21.98 123 LEU A O 1
ATOM 974 N N . LEU A 1 126 ? 15.300 4.828 28.312 1.00 22.71 124 LEU A N 1
ATOM 975 C CA . LEU A 1 126 ? 16.039 3.901 29.113 1.00 21.97 124 LEU A CA 1
ATOM 976 C C . LEU A 1 126 ? 16.928 3.028 28.237 1.00 22.55 124 LEU A C 1
ATOM 977 O O . LEU A 1 126 ? 16.446 2.182 27.500 1.00 22.38 124 LEU A O 1
ATOM 982 N N . LEU A 1 127 ? 18.225 3.259 28.354 1.00 22.48 125 LEU A N 1
ATOM 983 C CA . LEU A 1 127 ? 19.246 2.434 27.738 1.00 23.03 125 LEU A CA 1
ATOM 984 C C . LEU A 1 127 ? 19.869 1.503 28.789 1.00 22.84 125 LEU A C 1
ATOM 985 O O . LEU A 1 127 ? 20.441 1.975 29.778 1.00 22.65 125 LEU A O 1
ATOM 990 N N . ILE A 1 128 ? 19.784 0.184 28.573 1.00 22.24 126 ILE A N 1
ATOM 991 C CA . ILE A 1 128 ? 20.435 -0.775 29.468 1.00 20.99 126 ILE A CA 1
ATOM 992 C C . ILE A 1 128 ? 21.707 -1.286 28.802 1.00 21.39 126 ILE A C 1
ATOM 993 O O . ILE A 1 128 ? 21.660 -1.860 27.707 1.00 20.65 126 ILE A O 1
ATOM 998 N N . PHE A 1 129 ? 22.849 -1.066 29.459 1.00 20.51 127 PHE A N 1
ATOM 999 C CA . PHE A 1 129 ? 24.130 -1.560 28.964 1.00 20.56 127 PHE A CA 1
ATOM 1000 C C . PHE A 1 129 ? 24.440 -2.837 29.708 1.00 21.54 127 PHE A C 1
ATOM 1001 O O . PHE A 1 129 ? 24.707 -2.785 30.960 1.00 22.21 127 PHE A O 1
ATOM 1009 N N . ALA A 1 130 ? 24.365 -3.966 28.990 1.00 20.89 128 ALA A N 1
ATOM 1010 C CA . ALA A 1 130 ? 24.734 -5.272 29.535 1.00 22.33 128 ALA A CA 1
ATOM 1011 C C . ALA A 1 130 ? 26.251 -5.243 29.389 1.00 23.40 128 ALA A C 1
ATOM 1012 O O . ALA A 1 130 ? 26.772 -5.516 28.315 1.00 24.56 128 ALA A O 1
ATOM 1014 N N . ASN A 1 131 ? 26.933 -4.824 30.463 1.00 23.59 129 ASN A N 1
ATOM 1015 C CA . ASN A 1 131 ? 28.312 -4.368 30.376 1.00 24.06 129 ASN A CA 1
ATOM 1016 C C . ASN A 1 131 ? 29.315 -5.452 30.646 1.00 24.31 129 ASN A C 1
ATOM 1017 O O . ASN A 1 131 ? 28.924 -6.533 31.067 1.00 25.34 129 ASN A O 1
ATOM 1022 N N . LYS A 1 132 ? 30.596 -5.155 30.387 1.00 25.46 130 LYS A N 1
ATOM 1023 C CA . LYS A 1 132 ? 31.724 -6.111 30.514 1.00 26.43 130 LYS A CA 1
ATOM 1024 C C . LYS A 1 132 ? 31.592 -7.361 29.654 1.00 27.85 130 LYS A C 1
ATOM 1025 O O . LYS A 1 132 ? 31.900 -8.464 30.140 1.00 27.43 130 LYS A O 1
ATOM 1031 N N . GLN A 1 133 ? 31.155 -7.223 28.392 1.00 29.31 131 GLN A N 1
ATOM 1032 C CA . GLN A 1 133 ? 30.901 -8.408 27.545 1.00 30.96 131 GLN A CA 1
ATOM 1033 C C . GLN A 1 133 ? 32.202 -9.008 27.015 1.00 32.89 131 GLN A C 1
ATOM 1034 O O . GLN A 1 133 ? 32.198 -10.089 26.412 1.00 33.51 131 GLN A O 1
ATOM 1040 N N . ASP A 1 134 ? 33.304 -8.285 27.199 1.00 35.01 132 ASP A N 1
ATOM 1041 C CA . ASP A 1 134 ? 34.640 -8.788 26.850 1.00 36.69 132 ASP A CA 1
ATOM 1042 C C . ASP A 1 134 ? 35.019 -10.049 27.637 1.00 38.83 132 ASP A C 1
ATOM 1043 O O . ASP A 1 134 ? 35.868 -10.829 27.184 1.00 39.28 132 ASP A O 1
ATOM 1048 N N . LEU A 1 135 ? 34.369 -10.258 28.787 1.00 39.98 133 LEU A N 1
ATOM 1049 C CA . LEU A 1 135 ? 34.708 -11.319 29.727 1.00 41.58 133 LEU A CA 1
ATOM 1050 C C . LEU A 1 135 ? 33.902 -12.575 29.422 1.00 43.07 133 LEU A C 1
ATOM 1051 O O . LEU A 1 135 ? 32.676 -12.525 29.371 1.00 43.12 133 LEU A O 1
ATOM 1056 N N . PRO A 1 136 ? 34.580 -13.723 29.273 1.00 44.61 134 PRO A N 1
ATOM 1057 C CA . PRO A 1 136 ? 33.932 -14.884 28.630 1.00 45.43 134 PRO A CA 1
ATOM 1058 C C . PRO A 1 136 ? 32.716 -15.395 29.388 1.00 45.91 134 PRO A C 1
ATOM 1059 O O . PRO A 1 136 ? 31.884 -16.088 28.804 1.00 46.89 134 PRO A O 1
ATOM 1063 N N . ASP A 1 137 ? 32.632 -15.069 30.676 1.00 46.05 135 ASP A N 1
ATOM 1064 C CA . ASP A 1 137 ? 31.525 -15.501 31.530 1.00 46.23 135 ASP A CA 1
ATOM 1065 C C . ASP A 1 137 ? 30.334 -14.531 31.521 1.00 45.61 135 ASP A C 1
ATOM 1066 O O . ASP A 1 137 ? 29.442 -14.622 32.378 1.00 45.38 135 ASP A O 1
ATOM 1071 N N . ALA A 1 138 ? 30.310 -13.621 30.548 1.00 44.36 136 ALA A N 1
ATOM 1072 C CA . ALA A 1 138 ? 29.268 -12.597 30.475 1.00 44.31 136 ALA A CA 1
ATOM 1073 C C . ALA A 1 138 ? 27.926 -13.193 30.065 1.00 43.68 136 ALA A C 1
ATOM 1074 O O . ALA A 1 138 ? 27.837 -13.899 29.058 1.00 44.69 136 ALA A O 1
ATOM 1076 N N . ALA A 1 139 ? 26.891 -12.895 30.835 1.00 42.40 137 ALA A N 1
ATOM 1077 C CA . ALA A 1 139 ? 25.556 -13.387 30.544 1.00 41.82 137 ALA A CA 1
ATOM 1078 C C . ALA A 1 139 ? 24.996 -12.831 29.232 1.00 41.44 137 ALA A C 1
ATOM 1079 O O . ALA A 1 139 ? 25.295 -11.716 28.821 1.00 41.24 137 ALA A O 1
ATOM 1081 N N . SER A 1 140 ? 24.177 -13.635 28.579 1.00 41.61 138 SER A N 1
ATOM 1082 C CA . SER A 1 140 ? 23.555 -13.264 27.320 1.00 41.88 138 SER A CA 1
ATOM 1083 C C . SER A 1 140 ? 22.644 -12.055 27.458 1.00 41.30 138 SER A C 1
ATOM 1084 O O . SER A 1 140 ? 22.167 -11.740 28.545 1.00 41.99 138 SER A O 1
ATOM 1087 N N . GLU A 1 141 ? 22.351 -11.429 26.332 1.00 40.74 139 GLU A N 1
ATOM 1088 C CA . GLU A 1 141 ? 21.500 -10.260 26.274 1.00 40.47 139 GLU A CA 1
ATOM 1089 C C . GLU A 1 141 ? 20.063 -10.573 26.713 1.00 40.03 139 GLU A C 1
ATOM 1090 O O . GLU A 1 141 ? 19.420 -9.762 27.394 1.00 38.74 139 GLU A O 1
ATOM 1096 N N . ALA A 1 142 ? 19.585 -11.752 26.308 1.00 38.85 140 ALA A N 1
ATOM 1097 C CA . ALA A 1 142 ? 18.263 -12.251 26.686 1.00 38.97 140 ALA A CA 1
ATOM 1098 C C . ALA A 1 142 ? 18.268 -12.785 28.112 1.00 38.35 140 ALA A C 1
ATOM 1099 O O . ALA A 1 142 ? 17.234 -12.754 28.782 1.00 38.44 140 ALA A O 1
ATOM 1101 N N . GLU A 1 143 ? 19.423 -13.279 28.559 1.00 37.62 141 GLU A N 1
ATOM 1102 C CA . GLU A 1 143 ? 19.643 -13.713 29.961 1.00 37.75 141 GLU A CA 1
ATOM 1103 C C . GLU A 1 143 ? 19.554 -12.540 30.964 1.00 37.18 141 GLU A C 1
ATOM 1104 O O . GLU A 1 143 ? 18.988 -12.673 32.054 1.00 37.37 141 GLU A O 1
ATOM 1110 N N . ILE A 1 144 ? 20.153 -11.411 30.586 1.00 36.22 142 ILE A N 1
ATOM 1111 C CA . ILE A 1 144 ? 20.083 -10.153 31.326 1.00 35.43 142 ILE A CA 1
ATOM 1112 C C . ILE A 1 144 ? 18.644 -9.668 31.384 1.00 34.30 142 ILE A C 1
ATOM 1113 O O . ILE A 1 144 ? 18.136 -9.363 32.466 1.00 34.25 142 ILE A O 1
ATOM 1118 N N . ALA A 1 145 ? 17.997 -9.597 30.221 1.00 33.05 143 ALA A N 1
ATOM 1119 C CA . ALA A 1 145 ? 16.608 -9.151 30.126 1.00 32.66 143 ALA A CA 1
ATOM 1120 C C . ALA A 1 145 ? 15.726 -9.860 31.160 1.00 33.24 143 ALA A C 1
ATOM 1121 O O . ALA A 1 145 ? 14.974 -9.241 31.888 1.00 33.27 143 ALA A O 1
ATOM 1123 N N . GLU A 1 146 ? 15.827 -11.177 31.184 1.00 33.16 144 GLU A N 1
ATOM 1124 C CA . GLU A 1 146 ? 15.181 -12.046 32.140 1.00 34.25 144 GLU A CA 1
ATOM 1125 C C . GLU A 1 146 ? 15.546 -11.732 33.631 1.00 33.58 144 GLU A C 1
ATOM 1126 O O . GLU A 1 146 ? 14.668 -11.619 34.505 1.00 33.59 144 GLU A O 1
ATOM 1132 N N . GLN A 1 147 ? 16.828 -11.544 33.928 1.00 33.65 145 GLN A N 1
ATOM 1133 C CA . GLN A 1 147 ? 17.257 -11.267 35.323 1.00 33.39 145 GLN A CA 1
ATOM 1134 C C . GLN A 1 147 ? 16.985 -9.848 35.824 1.00 32.32 145 GLN A C 1
ATOM 1135 O O . GLN A 1 147 ? 16.822 -9.639 37.019 1.00 32.52 145 GLN A O 1
ATOM 1141 N N . LEU A 1 148 ? 16.925 -8.872 34.919 1.00 30.78 146 LEU A N 1
ATOM 1142 C CA . LEU A 1 148 ? 16.424 -7.531 35.258 1.00 28.80 146 LEU A CA 1
ATOM 1143 C C . LEU A 1 148 ? 14.891 -7.396 35.168 1.00 28.63 146 LEU A C 1
ATOM 1144 O O . LEU A 1 148 ? 14.332 -6.302 35.362 1.00 28.45 146 LEU A O 1
ATOM 1149 N N . GLY A 1 149 ? 14.217 -8.510 34.894 1.00 28.45 147 GLY A N 1
ATOM 1150 C CA . GLY A 1 149 ? 12.746 -8.542 34.699 1.00 27.80 147 GLY A CA 1
ATOM 1151 C C . GLY A 1 149 ? 12.308 -7.392 33.807 1.00 28.00 147 GLY A C 1
ATOM 1152 O O . GLY A 1 149 ? 11.368 -6.640 34.126 1.00 26.57 147 GLY A O 1
ATOM 1153 N N . VAL A 1 150 ? 13.017 -7.230 32.702 1.00 26.85 148 VAL A N 1
ATOM 1154 C CA . VAL A 1 150 ? 12.679 -6.193 31.762 1.00 28.74 148 VAL A CA 1
ATOM 1155 C C . VAL A 1 150 ? 11.254 -6.362 31.130 1.00 29.22 148 VAL A C 1
ATOM 1156 O O . VAL A 1 150 ? 10.649 -5.379 30.685 1.00 28.36 148 VAL A O 1
ATOM 1160 N N . SER A 1 151 ? 10.699 -7.572 31.118 1.00 29.93 149 SER A N 1
ATOM 1161 C CA . SER A 1 151 ? 9.359 -7.720 30.517 1.00 31.62 149 SER A CA 1
ATOM 1162 C C . SER A 1 151 ? 8.276 -6.949 31.296 1.00 32.04 149 SER A C 1
ATOM 1163 O O . SER A 1 151 ? 7.219 -6.627 30.733 1.00 33.69 149 SER A O 1
ATOM 1166 N N . SER A 1 152 ? 8.555 -6.594 32.554 1.00 31.05 150 SER A N 1
ATOM 1167 C CA . SER A 1 152 ? 7.613 -5.801 33.362 1.00 30.78 150 SER A CA 1
ATOM 1168 C C . SER A 1 152 ? 7.833 -4.310 33.243 1.00 30.57 150 SER A C 1
ATOM 1169 O O . SER A 1 152 ? 7.106 -3.538 33.852 1.00 30.98 150 SER A O 1
ATOM 1172 N N . ILE A 1 153 ? 8.844 -3.889 32.486 1.00 30.68 151 ILE A N 1
ATOM 1173 C CA . ILE A 1 153 ? 9.063 -2.451 32.279 1.00 30.29 151 ILE A CA 1
ATOM 1174 C C . ILE A 1 153 ? 7.945 -1.799 31.451 1.00 31.30 151 ILE A C 1
ATOM 1175 O O . ILE A 1 153 ? 7.423 -2.374 30.516 1.00 29.79 151 ILE A O 1
ATOM 1180 N N . MET A 1 154 ? 7.584 -0.568 31.800 1.00 33.50 152 MET A N 1
ATOM 1181 C CA . MET A 1 154 ? 6.354 0.006 31.264 1.00 35.13 152 MET A CA 1
ATOM 1182 C C . MET A 1 154 ? 6.619 1.358 30.694 1.00 35.20 152 MET A C 1
ATOM 1183 O O . MET A 1 154 ? 7.582 2.009 31.083 1.00 36.49 152 MET A O 1
ATOM 1188 N N . ASN A 1 155 ? 5.772 1.772 29.764 1.00 35.71 153 ASN A N 1
ATOM 1189 C CA . ASN A 1 155 ? 5.700 3.151 29.302 1.00 37.11 153 ASN A CA 1
ATOM 1190 C C . ASN A 1 155 ? 7.011 3.830 28.998 1.00 37.97 153 ASN A C 1
ATOM 1191 O O . ASN A 1 155 ? 7.156 5.067 29.182 1.00 39.29 153 ASN A O 1
ATOM 1196 N N . ARG A 1 156 ? 7.980 3.045 28.546 1.00 37.25 154 ARG A N 1
ATOM 1197 C CA . ARG A 1 156 ? 9.158 3.707 28.110 1.00 37.67 154 ARG A CA 1
ATOM 1198 C C . ARG A 1 156 ? 9.844 3.071 26.939 1.00 36.41 154 ARG A C 1
ATOM 1199 O O . ARG A 1 156 ? 9.825 1.865 26.755 1.00 37.86 154 ARG A O 1
ATOM 1207 N N . THR A 1 157 ? 10.425 3.948 26.151 1.00 33.79 155 THR A N 1
ATOM 1208 C CA . THR A 1 157 ? 11.264 3.594 25.062 1.00 31.55 155 THR A CA 1
ATOM 1209 C C . THR A 1 157 ? 12.507 3.142 25.780 1.00 30.41 155 THR A C 1
ATOM 1210 O O . THR A 1 157 ? 13.112 3.921 26.511 1.00 29.41 155 THR A O 1
ATOM 1214 N N . TRP A 1 158 ? 12.777 1.843 25.655 1.00 28.57 156 TRP A N 1
ATOM 1215 C CA . TRP A 1 158 ? 13.935 1.178 26.237 1.00 27.53 156 TRP A CA 1
ATOM 1216 C C . TRP A 1 158 ? 14.525 0.105 25.303 1.00 26.88 156 TRP A C 1
ATOM 1217 O O . TRP A 1 158 ? 13.831 -0.439 24.428 1.00 25.99 156 TRP A O 1
ATOM 1228 N N . THR A 1 159 ? 15.798 -0.217 25.551 1.00 25.58 157 THR A N 1
ATOM 1229 C CA . THR A 1 159 ? 16.479 -1.331 24.900 1.00 24.25 157 THR A CA 1
ATOM 1230 C C . THR A 1 159 ? 17.698 -1.781 25.747 1.00 25.26 157 THR A C 1
ATOM 1231 O O . THR A 1 159 ? 18.136 -1.074 26.643 1.00 25.78 157 THR A O 1
ATOM 1235 N N . ILE A 1 160 ? 18.234 -2.957 25.444 1.00 25.95 158 ILE A N 1
ATOM 1236 C CA . ILE A 1 160 ? 19.448 -3.492 26.039 1.00 26.10 158 ILE A CA 1
ATOM 1237 C C . ILE A 1 160 ? 20.497 -3.606 24.921 1.00 25.93 158 ILE A C 1
ATOM 1238 O O . ILE A 1 160 ? 20.210 -4.146 23.848 1.00 25.24 158 ILE A O 1
ATOM 1243 N N . VAL A 1 161 ? 21.688 -3.076 25.177 1.00 25.87 159 VAL A N 1
ATOM 1244 C CA . VAL A 1 161 ? 22.797 -3.148 24.276 1.00 25.86 159 VAL A CA 1
ATOM 1245 C C . VAL A 1 161 ? 23.965 -3.771 25.033 1.00 27.04 159 VAL A C 1
ATOM 1246 O O . VAL A 1 161 ? 24.254 -3.379 26.170 1.00 27.15 159 VAL A O 1
ATOM 1250 N N . LYS A 1 162 ? 24.605 -4.748 24.404 1.00 27.30 160 LYS A N 1
ATOM 1251 C CA . LYS A 1 162 ? 25.794 -5.396 24.932 1.00 28.59 160 LYS A CA 1
ATOM 1252 C C . LYS A 1 162 ? 26.945 -4.425 24.821 1.00 28.48 160 LYS A C 1
ATOM 1253 O O . LYS A 1 162 ? 27.060 -3.744 23.817 1.00 28.89 160 LYS A O 1
ATOM 1259 N N . SER A 1 163 ? 27.775 -4.318 25.854 1.00 28.31 161 SER A N 1
ATOM 1260 C CA . SER A 1 163 ? 28.837 -3.304 25.846 1.00 28.14 161 SER A CA 1
ATOM 1261 C C . SER A 1 163 ? 30.056 -3.723 26.650 1.00 29.20 161 SER A C 1
ATOM 1262 O O . SER A 1 163 ? 29.977 -4.646 27.461 1.00 30.29 161 SER A O 1
ATOM 1265 N N . SER A 1 164 ? 31.165 -3.032 26.418 1.00 30.20 162 SER A N 1
ATOM 1266 C CA . SER A 1 164 ? 32.413 -3.238 27.149 1.00 32.11 162 SER A CA 1
ATOM 1267 C C . SER A 1 164 ? 33.269 -1.981 27.123 1.00 33.46 162 SER A C 1
ATOM 1268 O O . SER A 1 164 ? 33.436 -1.358 26.065 1.00 33.39 162 SER A O 1
ATOM 1271 N N . SER A 1 165 ? 33.831 -1.641 28.278 1.00 35.09 163 SER A N 1
ATOM 1272 C CA . SER A 1 165 ? 34.837 -0.602 28.333 1.00 37.35 163 SER A CA 1
ATOM 1273 C C . SER A 1 165 ? 36.220 -1.068 27.991 1.00 38.61 163 SER A C 1
ATOM 1274 O O . SER A 1 165 ? 37.043 -0.272 27.571 1.00 39.12 163 SER A O 1
ATOM 1277 N N . LYS A 1 166 ? 36.483 -2.358 28.139 1.00 40.61 164 LYS A N 1
ATOM 1278 C CA . LYS A 1 166 ? 37.806 -2.827 27.831 1.00 41.53 164 LYS A CA 1
ATOM 1279 C C . LYS A 1 166 ? 37.998 -2.666 26.340 1.00 41.87 164 LYS A C 1
ATOM 1280 O O . LYS A 1 166 ? 38.964 -2.028 25.921 1.00 42.63 164 LYS A O 1
ATOM 1286 N N . THR A 1 167 ? 37.062 -3.197 25.552 1.00 41.39 165 THR A N 1
ATOM 1287 C CA . THR A 1 167 ? 37.114 -3.071 24.079 1.00 40.55 165 THR A CA 1
ATOM 1288 C C . THR A 1 167 ? 36.424 -1.845 23.460 1.00 39.48 165 THR A C 1
ATOM 1289 O O . THR A 1 167 ? 36.572 -1.606 22.260 1.00 39.97 165 THR A O 1
ATOM 1293 N N . GLY A 1 168 ? 35.651 -1.086 24.236 1.00 38.48 166 GLY A N 1
ATOM 1294 C CA . GLY A 1 168 ? 34.865 0.045 23.691 1.00 36.40 166 GLY A CA 1
ATOM 1295 C C . GLY A 1 168 ? 33.627 -0.352 22.871 1.00 35.65 166 GLY A C 1
ATOM 1296 O O . GLY A 1 168 ? 32.825 0.502 22.491 1.00 35.70 166 GLY A O 1
ATOM 1297 N N . ASP A 1 169 ? 33.434 -1.646 22.632 1.00 35.15 167 ASP A N 1
ATOM 1298 C CA . ASP A 1 169 ? 32.293 -2.153 21.827 1.00 34.76 167 ASP A CA 1
ATOM 1299 C C . ASP A 1 169 ? 30.899 -1.856 22.415 1.00 33.70 167 ASP A C 1
ATOM 1300 O O . ASP A 1 169 ? 30.712 -1.964 23.642 1.00 32.72 167 ASP A O 1
ATOM 1305 N N . GLY A 1 170 ? 29.934 -1.558 21.528 1.00 31.79 168 GLY A N 1
ATOM 1306 C CA . GLY A 1 170 ? 28.502 -1.369 21.871 1.00 30.24 168 GLY A CA 1
ATOM 1307 C C . GLY A 1 170 ? 28.194 0.037 22.366 1.00 29.91 168 GLY A C 1
ATOM 1308 O O . GLY A 1 170 ? 27.031 0.465 22.403 1.00 29.23 168 GLY A O 1
ATOM 1309 N N . LEU A 1 171 ? 29.231 0.764 22.770 1.00 29.49 169 LEU A N 1
ATOM 1310 C CA . LEU A 1 171 ? 29.019 2.088 23.337 1.00 30.35 169 LEU A CA 1
ATOM 1311 C C . LEU A 1 171 ? 28.457 3.062 22.329 1.00 29.90 169 LEU A C 1
ATOM 1312 O O . LEU A 1 171 ? 27.463 3.725 22.624 1.00 30.21 169 LEU A O 1
ATOM 1317 N N . VAL A 1 172 ? 29.063 3.114 21.133 1.00 29.45 170 VAL A N 1
ATOM 1318 C CA . VAL A 1 172 ? 28.558 3.976 20.059 1.00 27.87 170 VAL A CA 1
ATOM 1319 C C . VAL A 1 172 ? 27.161 3.510 19.683 1.00 27.30 170 VAL A C 1
ATOM 1320 O O . VAL A 1 172 ? 26.256 4.328 19.551 1.00 26.55 170 VAL A O 1
ATOM 1324 N N . GLU A 1 173 ? 26.960 2.201 19.578 1.00 26.88 171 GLU A N 1
ATOM 1325 C CA . GLU A 1 173 ? 25.607 1.718 19.348 1.00 27.01 171 GLU A CA 1
ATOM 1326 C C . GLU A 1 173 ? 24.584 2.296 20.336 1.00 27.11 171 GLU A C 1
ATOM 1327 O O . GLU A 1 173 ? 23.473 2.723 19.943 1.00 26.50 171 GLU A O 1
ATOM 1333 N N . GLY A 1 174 ? 24.950 2.286 21.617 1.00 26.34 172 GLY A N 1
ATOM 1334 C CA . GLY A 1 174 ? 24.096 2.830 22.635 1.00 24.86 172 GLY A CA 1
ATOM 1335 C C . GLY A 1 174 ? 23.898 4.319 22.547 1.00 25.23 172 GLY A C 1
ATOM 1336 O O . GLY A 1 174 ? 22.781 4.811 22.607 1.00 24.56 172 GLY A O 1
ATOM 1337 N N . MET A 1 175 ? 24.970 5.066 22.421 1.00 25.79 173 MET A N 1
ATOM 1338 C CA . MET A 1 175 ? 24.795 6.491 22.329 1.00 26.10 173 MET A CA 1
ATOM 1339 C C . MET A 1 175 ? 23.927 6.787 21.129 1.00 26.35 173 MET A C 1
ATOM 1340 O O . MET A 1 175 ? 23.031 7.614 21.227 1.00 27.19 173 MET A O 1
ATOM 1345 N N . ASP A 1 176 ? 24.125 6.051 20.028 1.00 25.85 174 ASP A N 1
ATOM 1346 C CA . ASP A 1 176 ? 23.361 6.313 18.805 1.00 25.66 174 ASP A CA 1
ATOM 1347 C C . ASP A 1 176 ? 21.888 5.992 18.991 1.00 25.36 174 ASP A C 1
ATOM 1348 O O . ASP A 1 176 ? 21.015 6.742 18.544 1.00 25.76 174 ASP A O 1
ATOM 1353 N N . TRP A 1 177 ? 21.595 4.898 19.679 1.00 25.90 175 TRP A N 1
ATOM 1354 C CA . TRP A 1 177 ? 20.207 4.601 20.019 1.00 26.45 175 TRP A CA 1
ATOM 1355 C C . TRP A 1 177 ? 19.553 5.807 20.740 1.00 26.96 175 TRP A C 1
ATOM 1356 O O . TRP A 1 177 ? 18.562 6.384 20.257 1.00 26.69 175 TRP A O 1
ATOM 1367 N N . LEU A 1 178 ? 20.121 6.194 21.873 1.00 27.65 176 LEU A N 1
ATOM 1368 C CA . LEU A 1 178 ? 19.676 7.396 22.608 1.00 27.84 176 LEU A CA 1
ATOM 1369 C C . LEU A 1 178 ? 19.502 8.600 21.705 1.00 27.38 176 LEU A C 1
ATOM 1370 O O . LEU A 1 178 ? 18.457 9.277 21.741 1.00 27.36 176 LEU A O 1
ATOM 1375 N N . VAL A 1 179 ? 20.547 8.883 20.916 1.00 27.23 177 VAL A N 1
ATOM 1376 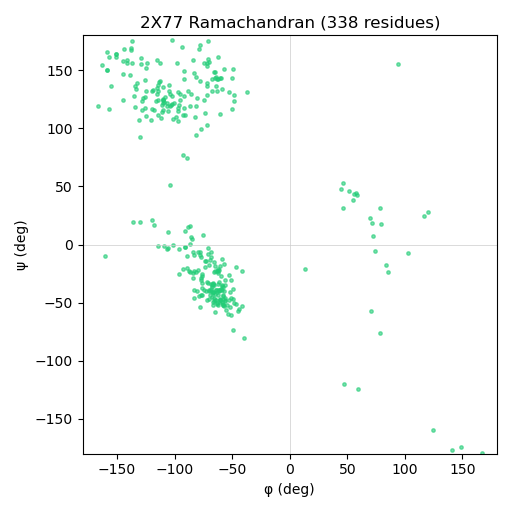C CA . VAL A 1 179 ? 20.588 10.127 20.099 1.00 26.99 177 VAL A CA 1
ATOM 1377 C C . VAL A 1 179 ? 19.403 10.282 19.148 1.00 27.57 177 VAL A C 1
ATOM 1378 O O . VAL A 1 179 ? 18.863 11.387 18.994 1.00 27.09 177 VAL A O 1
ATOM 1382 N N . GLU A 1 180 ? 19.016 9.164 18.537 1.00 26.92 178 GLU A N 1
ATOM 1383 C CA . GLU A 1 180 ? 17.967 9.113 17.535 1.00 28.31 178 GLU A CA 1
ATOM 1384 C C . GLU A 1 180 ? 16.597 9.011 18.171 1.00 28.29 178 GLU A C 1
ATOM 1385 O O . GLU A 1 180 ? 15.611 9.417 17.600 1.00 28.18 178 GLU A O 1
ATOM 1391 N N . ARG A 1 181 ? 16.546 8.420 19.349 1.00 30.29 179 ARG A N 1
ATOM 1392 C CA . ARG A 1 181 ? 15.326 8.353 20.128 1.00 30.36 179 ARG A CA 1
ATOM 1393 C C . ARG A 1 181 ? 14.979 9.741 20.656 1.00 31.58 179 ARG A C 1
ATOM 1394 O O . ARG A 1 181 ? 13.804 10.165 20.650 1.00 31.96 179 ARG A O 1
ATOM 1402 N N . LEU A 1 182 ? 15.998 10.476 21.055 1.00 31.74 180 LEU A N 1
ATOM 1403 C CA . LEU A 1 182 ? 15.768 11.855 21.447 1.00 33.56 180 LEU A CA 1
ATOM 1404 C C . LEU A 1 182 ? 15.074 12.605 20.313 1.00 35.86 180 LEU A C 1
ATOM 1405 O O . LEU A 1 182 ? 13.945 13.090 20.483 1.00 36.29 180 LEU A O 1
ATOM 1410 N N . ARG A 1 183 ? 15.704 12.600 19.137 1.00 38.01 181 ARG A N 1
ATOM 1411 C CA . ARG A 1 183 ? 15.193 13.293 17.939 1.00 39.50 181 ARG A CA 1
ATOM 1412 C C . ARG A 1 183 ? 13.799 12.814 17.509 1.00 39.72 181 ARG A C 1
ATOM 1413 O O . ARG A 1 183 ? 12.994 13.620 17.070 1.00 39.89 181 ARG A O 1
ATOM 1421 N N . GLU A 1 184 ? 13.512 11.521 17.680 1.00 40.07 182 GLU A N 1
ATOM 1422 C CA . GLU A 1 184 ? 12.180 10.961 17.397 1.00 41.07 182 GLU A CA 1
ATOM 1423 C C . GLU A 1 184 ? 11.051 11.654 18.196 1.00 42.25 182 GLU A C 1
ATOM 1424 O O . GLU A 1 184 ? 9.861 11.548 17.843 1.00 42.21 182 GLU A O 1
ATOM 1430 N N . GLN A 1 185 ? 11.439 12.384 19.243 1.00 43.50 183 GLN A N 1
ATOM 1431 C CA . GLN A 1 185 ? 10.511 13.151 20.068 1.00 45.26 183 GLN A CA 1
ATOM 1432 C C . GLN A 1 185 ? 10.093 14.455 19.380 1.00 46.55 183 GLN A C 1
ATOM 1433 O O . GLN A 1 185 ? 9.236 15.187 19.898 1.00 47.34 183 GLN A O 1
ATOM 1439 N N . GLY A 1 186 ? 10.709 14.757 18.235 1.00 47.54 184 GLY A N 1
ATOM 1440 C CA . GLY A 1 186 ? 10.377 15.951 17.443 1.00 48.12 184 GLY A CA 1
ATOM 1441 C C . GLY A 1 186 ? 10.570 17.262 18.189 1.00 48.75 184 GLY A C 1
ATOM 1442 O O . GLY A 1 186 ? 11.178 17.308 19.266 1.00 48.64 184 GLY A O 1
ATOM 1443 N N . ALA B 1 5 ? 27.305 40.701 74.268 1.00 36.53 3 ALA B N 1
ATOM 1444 C CA . ALA B 1 5 ? 25.986 41.345 74.635 1.00 36.77 3 ALA B CA 1
ATOM 1445 C C . ALA B 1 5 ? 24.826 40.338 74.884 1.00 35.68 3 ALA B C 1
ATOM 1446 O O . ALA B 1 5 ? 24.333 40.230 76.005 1.00 36.44 3 ALA B O 1
ATOM 1448 N N . TRP B 1 6 ? 24.386 39.614 73.854 1.00 35.12 4 TRP B N 1
ATOM 1449 C CA . TRP B 1 6 ? 23.275 38.627 74.003 1.00 33.78 4 TRP B CA 1
ATOM 1450 C C . TRP B 1 6 ? 23.518 37.671 75.198 1.00 33.62 4 TRP B C 1
ATOM 1451 O O . TRP B 1 6 ? 24.651 37.271 75.433 1.00 33.15 4 TRP B O 1
ATOM 1462 N N . LEU B 1 7 ? 22.458 37.294 75.927 1.00 32.86 5 LEU B N 1
ATOM 1463 C CA . LEU B 1 7 ? 22.596 36.542 77.187 1.00 32.20 5 LEU B CA 1
ATOM 1464 C C . LEU B 1 7 ? 23.100 35.100 77.069 1.00 31.89 5 LEU B C 1
ATOM 1465 O O . LEU B 1 7 ? 23.368 34.464 78.095 1.00 30.76 5 LEU B O 1
ATOM 1470 N N . ALA B 1 8 ? 23.163 34.565 75.843 1.00 30.69 6 ALA B N 1
ATOM 1471 C CA . ALA B 1 8 ? 23.675 33.223 75.618 1.00 30.05 6 ALA B CA 1
ATOM 1472 C C . ALA B 1 8 ? 24.588 33.206 74.409 1.00 30.45 6 ALA B C 1
ATOM 1473 O O . ALA B 1 8 ? 24.511 34.088 73.557 1.00 31.32 6 ALA B O 1
ATOM 1475 N N . SER B 1 9 ? 25.500 32.245 74.336 1.00 29.71 7 SER B N 1
ATOM 1476 C CA . SER B 1 9 ? 26.315 32.124 73.135 1.00 29.89 7 SER B CA 1
ATOM 1477 C C . SER B 1 9 ? 25.427 31.596 71.969 1.00 29.73 7 SER B C 1
ATOM 1478 O O . SER B 1 9 ? 24.259 31.263 72.182 1.00 30.18 7 SER B O 1
ATOM 1481 N N . LEU B 1 10 ? 25.989 31.520 70.769 1.00 29.24 8 LEU B N 1
ATOM 1482 C CA . LEU B 1 10 ? 25.297 30.927 69.614 1.00 30.71 8 LEU B CA 1
ATOM 1483 C C . LEU B 1 10 ? 25.146 29.407 69.763 1.00 30.98 8 LEU B C 1
ATOM 1484 O O . LEU B 1 10 ? 24.128 28.845 69.439 1.00 30.47 8 LEU B O 1
ATOM 1489 N N . LYS B 1 11 ? 26.173 28.746 70.267 1.00 32.44 9 LYS B N 1
ATOM 1490 C CA . LYS B 1 11 ? 26.106 27.305 70.421 1.00 33.04 9 LYS B CA 1
ATOM 1491 C C . LYS B 1 11 ? 25.076 26.921 71.505 1.00 33.50 9 LYS B C 1
ATOM 1492 O O . LYS B 1 11 ? 24.321 25.975 71.322 1.00 33.20 9 LYS B O 1
ATOM 1498 N N . GLN B 1 12 ? 24.982 27.681 72.598 1.00 34.20 10 GLN B N 1
ATOM 1499 C CA . GLN B 1 12 ? 23.888 27.405 73.555 1.00 34.86 10 GLN B CA 1
ATOM 1500 C C . GLN B 1 12 ? 22.530 27.575 72.860 1.00 34.17 10 GLN B C 1
ATOM 1501 O O . GLN B 1 12 ? 21.659 26.715 72.955 1.00 34.23 10 GLN B O 1
ATOM 1507 N N . THR B 1 13 ? 22.375 28.703 72.171 1.00 34.27 11 THR B N 1
ATOM 1508 C CA . THR B 1 13 ? 21.156 29.035 71.420 1.00 33.46 11 THR B CA 1
ATOM 1509 C C . THR B 1 13 ? 20.737 27.874 70.482 1.00 33.56 11 THR B C 1
ATOM 1510 O O . THR B 1 13 ? 19.658 27.298 70.622 1.00 33.65 11 THR B O 1
ATOM 1514 N N . LEU B 1 14 ? 21.607 27.527 69.544 1.00 34.03 12 LEU B N 1
ATOM 1515 C CA . LEU B 1 14 ? 21.347 26.444 68.612 1.00 35.01 12 LEU B CA 1
ATOM 1516 C C . LEU B 1 14 ? 21.271 25.109 69.355 1.00 35.28 12 LEU B C 1
ATOM 1517 O O . LEU B 1 14 ? 20.643 24.142 68.878 1.00 34.10 12 LEU B O 1
ATOM 1522 N N . GLY B 1 15 ? 21.897 25.076 70.538 1.00 35.67 13 GLY B N 1
ATOM 1523 C CA . GLY B 1 15 ? 21.816 23.940 71.441 1.00 36.74 13 GLY B CA 1
ATOM 1524 C C . GLY B 1 15 ? 20.388 23.529 71.743 1.00 37.71 13 GLY B C 1
ATOM 1525 O O . GLY B 1 15 ? 20.135 22.360 72.024 1.00 37.44 13 GLY B O 1
ATOM 1526 N N . LEU B 1 16 ? 19.464 24.495 71.639 1.00 38.28 14 LEU B N 1
ATOM 1527 C CA . LEU B 1 16 ? 18.072 24.353 72.068 1.00 39.17 14 LEU B CA 1
ATOM 1528 C C . LEU B 1 16 ? 17.191 23.618 71.083 1.00 39.86 14 LEU B C 1
ATOM 1529 O O . LEU B 1 16 ? 16.151 23.100 71.484 1.00 39.82 14 LEU B O 1
ATOM 1534 N N . LEU B 1 17 ? 17.602 23.588 69.815 1.00 40.69 15 LEU B N 1
ATOM 1535 C CA . LEU B 1 17 ? 16.887 22.882 68.772 1.00 42.37 15 LEU B CA 1
ATOM 1536 C C . LEU B 1 17 ? 16.912 21.384 69.069 1.00 43.93 15 LEU B C 1
ATOM 1537 O O . LEU B 1 17 ? 17.930 20.875 69.571 1.00 43.85 15 LEU B O 1
ATOM 1542 N N . PRO B 1 18 ? 15.804 20.677 68.754 1.00 45.30 16 PRO B N 1
ATOM 1543 C CA . PRO B 1 18 ? 15.754 19.243 69.019 1.00 46.79 16 PRO B CA 1
ATOM 1544 C C . PRO B 1 18 ? 17.016 18.605 68.449 1.00 48.68 16 PRO B C 1
ATOM 1545 O O . PRO B 1 18 ? 17.257 18.674 67.224 1.00 48.96 16 PRO B O 1
ATOM 1549 N N . ALA B 1 19 ? 17.828 18.039 69.352 1.00 49.92 17 ALA B N 1
ATOM 1550 C CA . ALA B 1 19 ? 19.196 17.571 69.061 1.00 50.49 17 ALA B CA 1
ATOM 1551 C C . ALA B 1 19 ? 19.265 16.745 67.773 1.00 51.19 17 ALA B C 1
ATOM 1552 O O . ALA B 1 19 ? 20.337 16.555 67.169 1.00 51.18 17 ALA B O 1
ATOM 1554 N N . ASP B 1 20 ? 18.105 16.249 67.364 1.00 51.71 18 ASP B N 1
ATOM 1555 C CA . ASP B 1 20 ? 17.926 15.784 66.006 1.00 52.18 18 ASP B CA 1
ATOM 1556 C C . ASP B 1 20 ? 16.521 16.075 65.525 1.00 51.76 18 ASP B C 1
ATOM 1557 O O . ASP B 1 20 ? 15.527 15.654 66.148 1.00 52.64 18 ASP B O 1
ATOM 1562 N N . ARG B 1 21 ? 16.508 16.791 64.403 1.00 50.58 19 ARG B N 1
ATOM 1563 C CA A ARG B 1 21 ? 15.326 17.201 63.659 0.50 49.72 19 ARG B CA 1
ATOM 1564 C CA B ARG B 1 21 ? 15.329 17.181 63.639 0.50 50.01 19 ARG B CA 1
ATOM 1565 C C . ARG B 1 21 ? 15.936 18.154 62.636 1.00 49.59 19 ARG B C 1
ATOM 1566 O O . ARG B 1 21 ? 16.045 19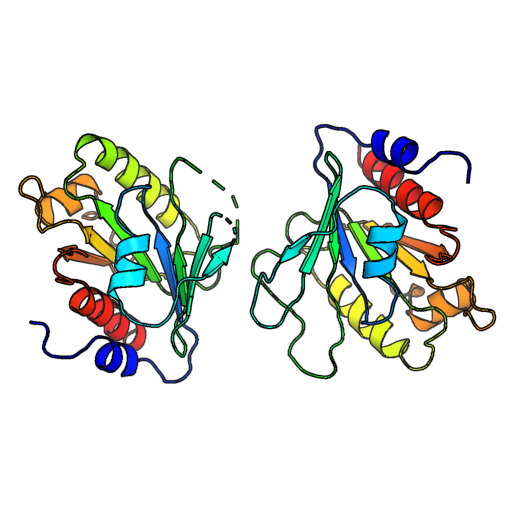.347 62.898 1.00 50.18 19 ARG B O 1
ATOM 1581 N N . LYS B 1 22 ? 16.396 17.604 61.503 1.00 48.38 20 LYS B N 1
ATOM 1582 C CA . LYS B 1 22 ? 17.196 18.344 60.504 1.00 46.10 20 LYS B CA 1
ATOM 1583 C C . LYS B 1 22 ? 16.624 19.697 60.115 1.00 44.62 20 LYS B C 1
ATOM 1584 O O . LYS B 1 22 ? 15.477 19.780 59.667 1.00 44.49 20 LYS B O 1
ATOM 1590 N N . ILE B 1 23 ? 17.438 20.736 60.295 1.00 41.62 21 ILE B N 1
ATOM 1591 C CA . ILE B 1 23 ? 17.051 22.103 59.989 1.00 39.66 21 ILE B CA 1
ATOM 1592 C C . ILE B 1 23 ? 17.792 22.616 58.751 1.00 37.97 21 ILE B C 1
ATOM 1593 O O . ILE B 1 23 ? 19.037 22.602 58.701 1.00 36.48 21 ILE B O 1
ATOM 1598 N N . ARG B 1 24 ? 17.007 23.040 57.757 1.00 35.63 22 ARG B N 1
ATOM 1599 C CA . ARG B 1 24 ? 17.557 23.623 56.548 1.00 34.77 22 ARG B CA 1
ATOM 1600 C C . ARG B 1 24 ? 17.258 25.134 56.431 1.00 33.09 22 ARG B C 1
ATOM 1601 O O . ARG B 1 24 ? 16.111 25.540 56.263 1.00 32.52 22 ARG B O 1
ATOM 1609 N N . VAL B 1 25 ? 18.313 25.943 56.501 1.00 31.20 23 VAL B N 1
ATOM 1610 C CA . VAL B 1 25 ? 18.188 27.397 56.438 1.00 30.20 23 VAL B CA 1
ATOM 1611 C C . VAL B 1 25 ? 18.896 27.950 55.196 1.00 30.05 23 VAL B C 1
ATOM 1612 O O . VAL B 1 25 ? 20.089 27.707 54.985 1.00 31.54 23 VAL B O 1
ATOM 1616 N N . LEU B 1 26 ? 18.141 28.673 54.370 1.00 28.96 24 LEU B N 1
ATOM 1617 C CA . LEU B 1 26 ? 18.696 29.350 53.223 1.00 28.56 24 LEU B CA 1
ATOM 1618 C C . LEU B 1 26 ? 18.994 30.781 53.559 1.00 28.13 24 LEU B C 1
ATOM 1619 O O . LEU B 1 26 ? 18.088 31.533 53.920 1.00 28.14 24 LEU B O 1
ATOM 1624 N N . MET B 1 27 ? 20.267 31.163 53.439 1.00 26.77 25 MET B N 1
ATOM 1625 C CA . MET B 1 27 ? 20.640 32.537 53.720 1.00 25.90 25 MET B CA 1
ATOM 1626 C C . MET B 1 27 ? 21.055 33.166 52.393 1.00 25.02 25 MET B C 1
ATOM 1627 O O . MET B 1 27 ? 22.084 32.826 51.829 1.00 24.91 25 MET B O 1
ATOM 1632 N N . LEU B 1 28 ? 20.202 34.064 51.908 1.00 23.45 26 LEU B N 1
ATOM 1633 C CA . LEU B 1 28 ? 20.179 34.489 50.535 1.00 22.49 26 LEU B CA 1
ATOM 1634 C C . LEU B 1 28 ? 20.196 35.998 50.580 1.00 21.60 26 LEU B C 1
ATOM 1635 O O . LEU B 1 28 ? 19.870 36.572 51.629 1.00 19.82 26 LEU B O 1
ATOM 1640 N N . GLY B 1 29 ? 20.572 36.625 49.469 1.00 19.86 27 GLY B N 1
ATOM 1641 C CA . GLY B 1 29 ? 20.520 38.108 49.392 1.00 21.08 27 GLY B CA 1
ATOM 1642 C C . GLY B 1 29 ? 21.302 38.494 48.155 1.00 21.47 27 GLY B C 1
ATOM 1643 O O . GLY B 1 29 ? 21.821 37.610 47.506 1.00 21.81 27 GLY B O 1
ATOM 1644 N N . LEU B 1 30 ? 21.419 39.784 47.848 1.00 22.20 28 LEU B N 1
ATOM 1645 C CA . LEU B 1 30 ? 22.270 40.216 46.757 1.00 24.53 28 LEU B CA 1
ATOM 1646 C C . LEU B 1 30 ? 23.750 40.016 47.119 1.00 25.74 28 LEU B C 1
ATOM 1647 O O . LEU B 1 30 ? 24.095 39.954 48.324 1.00 25.34 28 LEU B O 1
ATOM 1652 N N . ASP B 1 31 ? 24.619 39.906 46.109 1.00 25.81 29 ASP B N 1
ATOM 1653 C CA . ASP B 1 31 ? 26.067 39.860 46.355 1.00 27.14 29 ASP B CA 1
ATOM 1654 C C . ASP B 1 31 ? 26.448 41.118 47.129 1.00 26.11 29 ASP B C 1
ATOM 1655 O O . ASP B 1 31 ? 25.779 42.142 46.998 1.00 27.42 29 ASP B O 1
ATOM 1660 N N . ASN B 1 32 ? 27.494 41.043 47.940 1.00 25.04 30 ASN B N 1
ATOM 1661 C CA . ASN B 1 32 ? 27.920 42.169 48.773 1.00 25.29 30 ASN B CA 1
ATOM 1662 C C . ASN B 1 32 ? 27.003 42.484 49.979 1.00 24.70 30 ASN B C 1
ATOM 1663 O O . ASN B 1 32 ? 27.203 43.495 50.658 1.00 25.63 30 ASN B O 1
ATOM 1668 N N . ALA B 1 33 ? 26.017 41.627 50.241 1.00 23.18 31 ALA B N 1
ATOM 1669 C CA . ALA B 1 33 ? 25.141 41.836 51.388 1.00 23.80 31 ALA B CA 1
ATOM 1670 C C . ALA B 1 33 ? 25.852 41.447 52.685 1.00 22.93 31 ALA B C 1
ATOM 1671 O O . ALA B 1 33 ? 25.588 42.024 53.724 1.00 23.12 31 ALA B O 1
ATOM 1673 N N . GLY B 1 34 ? 26.726 40.450 52.622 1.00 22.70 32 GLY B N 1
ATOM 1674 C CA . GLY B 1 34 ? 27.635 40.183 53.718 1.00 24.17 32 GLY B CA 1
ATOM 1675 C C . GLY B 1 34 ? 27.405 38.779 54.243 1.00 24.02 32 GLY B C 1
ATOM 1676 O O . GLY B 1 34 ? 27.676 38.530 55.400 1.00 24.88 32 GLY B O 1
ATOM 1677 N N . LYS B 1 35 ? 26.929 37.871 53.368 1.00 23.16 33 LYS B N 1
ATOM 1678 C CA . LYS B 1 35 ? 26.449 36.545 53.760 1.00 22.69 33 LYS B CA 1
ATOM 1679 C C . LYS B 1 35 ? 27.586 35.578 54.070 1.00 24.23 33 LYS B C 1
ATOM 1680 O O . LYS B 1 35 ? 27.511 34.842 55.062 1.00 23.71 33 LYS B O 1
ATOM 1686 N N . THR B 1 36 ? 28.629 35.575 53.231 1.00 24.89 34 THR B N 1
ATOM 1687 C CA . THR B 1 36 ? 29.840 34.795 53.493 1.00 25.52 34 THR B CA 1
ATOM 1688 C C . THR B 1 36 ? 30.484 35.225 54.805 1.00 26.43 34 THR B C 1
ATOM 1689 O O . THR B 1 36 ? 31.001 34.378 55.527 1.00 24.85 34 THR B O 1
ATOM 1693 N N . SER B 1 37 ? 30.465 36.537 55.103 1.00 25.55 35 SER B N 1
ATOM 1694 C CA . SER B 1 37 ? 31.022 37.065 56.369 1.00 26.38 35 SER B CA 1
ATOM 1695 C C . SER B 1 37 ? 30.258 36.612 57.608 1.00 26.22 35 SER B C 1
ATOM 1696 O O . SER B 1 37 ? 30.855 36.396 58.661 1.00 26.21 35 SER B O 1
ATOM 1699 N N . ILE B 1 38 ? 28.938 36.470 57.489 1.00 25.76 36 ILE B N 1
ATOM 1700 C CA . ILE B 1 38 ? 28.118 35.992 58.603 1.00 23.92 36 ILE B CA 1
ATOM 1701 C C . ILE B 1 38 ? 28.376 34.489 58.830 1.00 25.35 36 ILE B C 1
ATOM 1702 O O . ILE B 1 38 ? 28.603 34.049 59.953 1.00 25.33 36 ILE B O 1
ATOM 1707 N N . LEU B 1 39 ? 28.355 33.704 57.764 1.00 25.89 37 LEU B N 1
ATOM 1708 C CA . LEU B 1 39 ? 28.734 32.318 57.872 1.00 28.09 37 LEU B CA 1
ATOM 1709 C C . LEU B 1 39 ? 30.023 32.187 58.709 1.00 28.44 37 LEU B C 1
ATOM 1710 O O . LEU B 1 39 ? 30.059 31.505 59.715 1.00 28.63 37 LEU B O 1
ATOM 1715 N N . TYR B 1 40 ? 31.071 32.857 58.275 1.00 29.64 38 TYR B N 1
ATOM 1716 C CA . TYR B 1 40 ? 32.325 32.917 59.026 1.00 31.32 38 TYR B CA 1
ATOM 1717 C C . TYR B 1 40 ? 32.170 33.459 60.490 1.00 31.06 38 TYR B C 1
ATOM 1718 O O . TYR B 1 40 ? 32.688 32.871 61.448 1.00 30.41 38 TYR B O 1
ATOM 1727 N N . ARG B 1 41 ? 31.463 34.580 60.644 1.00 31.16 39 ARG B N 1
ATOM 1728 C CA . ARG B 1 41 ? 31.251 35.192 61.960 1.00 31.93 39 ARG B CA 1
ATOM 1729 C C . ARG B 1 41 ? 30.503 34.288 62.963 1.00 31.69 39 ARG B C 1
ATOM 1730 O O . ARG B 1 41 ? 30.563 34.514 64.181 1.00 32.99 39 ARG B O 1
ATOM 1738 N N . LEU B 1 42 ? 29.815 33.272 62.467 1.00 30.64 40 LEU B N 1
ATOM 1739 C CA . LEU B 1 42 ? 29.073 32.381 63.351 1.00 29.51 40 LEU B CA 1
ATOM 1740 C C . LEU B 1 42 ? 29.981 31.438 64.126 1.00 30.44 40 LEU B C 1
ATOM 1741 O O . LEU B 1 42 ? 29.556 30.867 65.157 1.00 30.17 40 LEU B O 1
ATOM 1746 N N . HIS B 1 43 ? 31.213 31.260 63.637 1.00 30.64 41 HIS B N 1
ATOM 1747 C CA . HIS B 1 43 ? 32.206 30.392 64.303 1.00 32.30 41 HIS B CA 1
ATOM 1748 C C . HIS B 1 43 ? 31.638 29.021 64.596 1.00 31.67 41 HIS B C 1
ATOM 1749 O O . HIS B 1 43 ? 31.799 28.516 65.675 1.00 32.27 41 HIS B O 1
ATOM 1756 N N . LEU B 1 44 ? 30.966 28.438 63.623 1.00 32.94 42 LEU B N 1
ATOM 1757 C CA . LEU B 1 44 ? 30.317 27.116 63.772 1.00 33.97 42 LEU B CA 1
ATOM 1758 C C . LEU B 1 44 ? 31.004 25.943 63.057 1.00 35.13 42 LEU B C 1
ATOM 1759 O O . LEU B 1 44 ? 30.579 24.796 63.172 1.00 36.12 42 LEU B O 1
ATOM 1764 N N . GLY B 1 45 ? 32.059 26.210 62.307 1.00 36.24 43 GLY B N 1
ATOM 1765 C CA . GLY B 1 45 ? 32.686 25.156 61.510 1.00 37.46 43 GLY B CA 1
ATOM 1766 C C . GLY B 1 45 ? 33.083 25.794 60.206 1.00 38.75 43 GLY B C 1
ATOM 1767 O O . GLY B 1 45 ? 32.892 27.010 60.039 1.00 37.87 43 GLY B O 1
ATOM 1768 N N . ASP B 1 46 ? 33.630 25.036 59.260 1.00 39.87 44 ASP B N 1
ATOM 1769 C CA . ASP B 1 46 ? 33.980 25.756 58.035 1.00 41.91 44 ASP B CA 1
ATOM 1770 C C . ASP B 1 46 ? 33.009 25.709 56.868 1.00 41.99 44 ASP B C 1
ATOM 1771 O O . ASP B 1 46 ? 32.193 24.801 56.753 1.00 41.55 44 ASP B O 1
ATOM 1776 N N . VAL B 1 47 ? 33.114 26.729 56.032 1.00 43.43 45 VAL B N 1
ATOM 1777 C CA . VAL B 1 47 ? 32.273 26.904 54.865 1.00 45.24 45 VAL B CA 1
ATOM 1778 C C . VAL B 1 47 ? 32.776 26.039 53.705 1.00 46.40 45 VAL B C 1
ATOM 1779 O O . VAL B 1 47 ? 33.943 26.110 53.343 1.00 46.91 45 VAL B O 1
ATOM 1783 N N . VAL B 1 48 ? 31.883 25.222 53.150 1.00 47.78 46 VAL B N 1
ATOM 1784 C CA . VAL B 1 48 ? 32.116 24.435 51.925 1.00 48.90 46 VAL B CA 1
ATOM 1785 C C . VAL B 1 48 ? 31.547 25.140 50.671 1.00 49.72 46 VAL B C 1
ATOM 1786 O O . VAL B 1 48 ? 30.322 25.311 50.547 1.00 50.00 46 VAL B O 1
ATOM 1790 N N . THR B 1 49 ? 32.430 25.541 49.749 1.00 50.82 47 THR B N 1
ATOM 1791 C CA . THR B 1 49 ? 32.026 26.065 48.432 1.00 51.62 47 THR B CA 1
ATOM 1792 C C . THR B 1 49 ? 31.751 24.915 47.454 1.00 52.46 47 THR B C 1
ATOM 1793 O O . THR B 1 49 ? 32.390 23.857 47.534 1.00 52.84 47 THR B O 1
ATOM 1797 N N . THR B 1 50 ? 30.800 25.139 46.542 1.00 53.22 48 THR B N 1
ATOM 1798 C CA . THR B 1 50 ? 30.313 24.131 45.586 1.00 53.31 48 THR B CA 1
ATOM 1799 C C . THR B 1 50 ? 29.590 24.758 44.370 1.00 53.95 48 THR B C 1
ATOM 1800 O O . THR B 1 50 ? 29.772 25.942 44.042 1.00 54.28 48 THR B O 1
ATOM 1804 N N . ASN B 1 57 ? 27.368 29.650 42.030 1.00 46.92 55 ASN B N 1
ATOM 1805 C CA . ASN B 1 57 ? 28.073 28.939 43.093 1.00 46.92 55 ASN B CA 1
ATOM 1806 C C . ASN B 1 57 ? 27.488 29.055 44.518 1.00 46.41 55 ASN B C 1
ATOM 1807 O O . ASN B 1 57 ? 26.796 30.031 44.857 1.00 46.31 55 ASN B O 1
ATOM 1812 N N . LEU B 1 58 ? 27.812 28.063 45.349 1.00 45.19 56 LEU B N 1
ATOM 1813 C CA . LEU B 1 58 ? 27.106 27.810 46.601 1.00 44.38 56 LEU B CA 1
ATOM 1814 C C . LEU B 1 58 ? 28.022 27.542 47.826 1.00 43.78 56 LEU B C 1
ATOM 1815 O O . LEU B 1 58 ? 29.014 26.812 47.727 1.00 43.42 56 LEU B O 1
ATOM 1820 N N . GLU B 1 59 ? 27.687 28.152 48.966 1.00 42.56 57 GLU B N 1
ATOM 1821 C CA . GLU B 1 59 ? 28.407 27.945 50.229 1.00 41.99 57 GLU B CA 1
ATOM 1822 C C . GLU B 1 59 ? 27.476 27.264 51.229 1.00 41.62 57 GLU B C 1
ATOM 1823 O O . GLU B 1 59 ? 26.304 27.614 51.341 1.00 41.90 57 GLU B O 1
ATOM 1829 N N . THR B 1 60 ? 27.980 26.292 51.963 1.00 41.44 58 THR B N 1
ATOM 1830 C CA . THR B 1 60 ? 27.141 25.559 52.918 1.00 41.37 58 THR B CA 1
ATOM 1831 C C . THR B 1 60 ? 27.887 25.484 54.215 1.00 41.30 58 THR B C 1
ATOM 1832 O O . THR B 1 60 ? 29.104 25.250 54.211 1.00 41.60 58 THR B O 1
ATOM 1836 N N . LEU B 1 61 ? 27.168 25.678 55.317 1.00 40.90 59 LEU B N 1
ATOM 1837 C CA . LEU B 1 61 ? 27.713 25.470 56.639 1.00 40.61 59 LEU B CA 1
ATOM 1838 C C . LEU B 1 61 ? 26.783 24.566 57.436 1.00 41.10 59 LEU B C 1
ATOM 1839 O O . LEU B 1 61 ? 25.622 24.908 57.712 1.00 40.54 59 LEU B O 1
ATOM 1844 N N . GLN B 1 62 ? 27.308 23.398 57.783 1.00 41.11 60 GLN B N 1
ATOM 1845 C CA . GLN B 1 62 ? 26.582 22.394 58.546 1.00 42.06 60 GLN B CA 1
ATOM 1846 C C . GLN B 1 62 ? 27.044 22.411 59.997 1.00 42.32 60 GLN B C 1
ATOM 1847 O O . GLN B 1 62 ? 28.261 22.351 60.293 1.00 41.72 60 GLN B O 1
ATOM 1853 N N . TYR B 1 63 ? 26.073 22.513 60.899 1.00 42.32 61 TYR B N 1
ATOM 1854 C CA . TYR B 1 63 ? 26.353 22.443 62.317 1.00 42.59 61 TYR B CA 1
ATOM 1855 C C . TYR B 1 63 ? 25.359 21.541 63.014 1.00 42.73 61 TYR B C 1
ATOM 1856 O O . TYR B 1 63 ? 24.161 21.817 63.024 1.00 43.04 61 TYR B O 1
ATOM 1865 N N . LYS B 1 64 ? 25.852 20.466 63.620 1.00 42.84 62 LYS B N 1
ATOM 1866 C CA . LYS B 1 64 ? 24.970 19.490 64.245 1.00 43.05 62 LYS B CA 1
ATOM 1867 C C . LYS B 1 64 ? 23.859 19.178 63.263 1.00 42.69 62 LYS B C 1
ATOM 1868 O O . LYS B 1 64 ? 24.126 18.754 62.142 1.00 43.50 62 LYS B O 1
ATOM 1874 N N . ASN B 1 65 ? 22.620 19.431 63.653 1.00 42.28 63 ASN B N 1
ATOM 1875 C CA . ASN B 1 65 ? 21.484 19.146 62.783 1.00 42.17 63 ASN B CA 1
ATOM 1876 C C . ASN B 1 65 ? 21.141 20.213 61.743 1.00 41.29 63 ASN B C 1
ATOM 1877 O O . ASN B 1 65 ? 20.313 19.976 60.852 1.00 41.33 63 ASN B O 1
ATOM 1882 N N . ILE B 1 66 ? 21.788 21.373 61.855 1.00 40.50 64 ILE B N 1
ATOM 1883 C CA A ILE B 1 66 ? 21.369 22.541 61.100 0.50 39.63 64 ILE B CA 1
ATOM 1884 C CA B ILE B 1 66 ? 21.385 22.559 61.112 0.50 39.76 64 ILE B CA 1
ATOM 1885 C C . ILE B 1 66 ? 22.296 22.829 59.929 1.00 39.61 64 ILE B C 1
ATOM 1886 O O . ILE B 1 66 ? 23.529 22.870 60.087 1.00 39.77 64 ILE B O 1
ATOM 1895 N N . SER B 1 67 ? 21.675 23.041 58.768 1.00 38.18 65 SER B N 1
ATOM 1896 C CA . SER B 1 67 ? 22.340 23.362 57.531 1.00 37.18 65 SER B CA 1
ATOM 1897 C C . SER B 1 67 ? 22.064 24.822 57.121 1.00 36.22 65 SER B C 1
ATOM 1898 O O . SER B 1 67 ? 20.933 25.290 57.232 1.00 35.59 65 SER B O 1
ATOM 1901 N N . PHE B 1 68 ? 23.113 25.537 56.691 1.00 35.52 66 PHE B N 1
ATOM 1902 C CA . PHE B 1 68 ? 23.008 26.898 56.142 1.00 35.46 66 PHE B CA 1
ATOM 1903 C C . PHE B 1 68 ? 23.485 26.936 54.682 1.00 34.97 66 PHE B C 1
ATOM 1904 O O . PHE B 1 68 ? 24.664 26.746 54.435 1.00 35.57 66 PHE B O 1
ATOM 1912 N N . GLU B 1 69 ? 22.611 27.241 53.723 1.00 34.19 67 GLU B N 1
ATOM 1913 C CA . GLU B 1 69 ? 23.055 27.318 52.328 1.00 34.01 67 GLU B CA 1
ATOM 1914 C C . GLU B 1 69 ? 22.932 28.718 51.757 1.00 33.24 67 GLU B C 1
ATOM 1915 O O . GLU B 1 69 ? 21.910 29.362 51.940 1.00 34.51 67 GLU B O 1
ATOM 1921 N N . VAL B 1 70 ? 23.969 29.190 51.063 1.00 32.28 68 VAL B N 1
ATOM 1922 C CA . VAL B 1 70 ? 24.030 30.582 50.620 1.00 31.23 68 VAL B CA 1
ATOM 1923 C C . VAL B 1 70 ? 24.264 30.700 49.094 1.00 31.32 68 VAL B C 1
ATOM 1924 O O . VAL B 1 70 ? 25.219 30.145 48.556 1.00 31.36 68 VAL B O 1
ATOM 1928 N N . TRP B 1 71 ? 23.430 31.446 48.388 1.00 31.38 69 TRP B N 1
ATOM 1929 C CA . TRP B 1 71 ? 23.878 31.932 47.060 1.00 31.47 69 TRP B CA 1
ATOM 1930 C C . TRP B 1 71 ? 23.450 33.373 46.909 1.00 31.35 69 TRP B C 1
ATOM 1931 O O . TRP B 1 71 ? 22.688 33.873 47.751 1.00 30.90 69 TRP B O 1
ATOM 1942 N N . ASP B 1 72 ? 23.963 34.036 45.874 1.00 30.84 70 ASP B N 1
ATOM 1943 C CA . ASP B 1 72 ? 23.617 35.422 45.602 1.00 31.54 70 ASP B CA 1
ATOM 1944 C C . ASP B 1 72 ? 22.442 35.418 44.663 1.00 31.98 70 ASP B C 1
ATOM 1945 O O . ASP B 1 72 ? 22.276 34.507 43.863 1.00 31.12 70 ASP B O 1
ATOM 1950 N N . LEU B 1 73 ? 21.626 36.446 44.793 1.00 31.46 71 LEU B N 1
ATOM 1951 C CA . LEU B 1 73 ? 20.444 36.606 44.021 1.00 32.09 71 LEU B CA 1
ATOM 1952 C C . LEU B 1 73 ? 20.704 37.792 43.146 1.00 33.21 71 LEU B C 1
ATOM 1953 O O . LEU B 1 73 ? 21.588 38.643 43.457 1.00 32.42 71 LEU B O 1
ATOM 1958 N N . GLY B 1 74 ? 19.974 37.809 42.029 1.00 34.75 72 GLY B N 1
ATOM 1959 C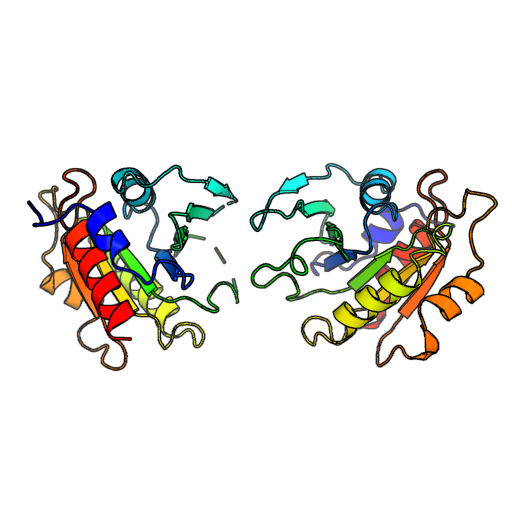 CA . GLY B 1 74 ? 20.002 38.914 41.066 1.00 36.02 72 GLY B CA 1
ATOM 1960 C C . GLY B 1 74 ? 21.275 39.089 40.263 1.00 36.48 72 GLY B C 1
ATOM 1961 O O . GLY B 1 74 ? 21.547 40.183 39.788 1.00 36.88 72 GLY B O 1
ATOM 1962 N N . GLY B 1 75 ? 22.066 38.028 40.128 1.00 37.45 73 GLY B N 1
ATOM 1963 C CA . GLY B 1 75 ? 23.209 38.025 39.215 1.00 37.99 73 GLY B CA 1
ATOM 1964 C C . GLY B 1 75 ? 22.794 37.708 37.777 1.00 39.76 73 GLY B C 1
ATOM 1965 O O . GLY B 1 75 ? 22.208 36.642 37.495 1.00 40.31 73 GLY B O 1
ATOM 1966 N N . CYS B 1 85 ? 12.551 24.181 43.015 1.00 48.62 83 CYS B N 1
ATOM 1967 C CA . CYS B 1 85 ? 13.125 22.844 43.179 1.00 48.65 83 CYS B CA 1
ATOM 1968 C C . CYS B 1 85 ? 14.064 22.762 44.393 1.00 48.68 83 CYS B C 1
ATOM 1969 O O . CYS B 1 85 ? 13.898 21.904 45.302 1.00 48.62 83 CYS B O 1
ATOM 1972 N N . TYR B 1 86 ? 15.071 23.640 44.366 1.00 47.90 84 TYR B N 1
ATOM 1973 C CA . TYR B 1 86 ? 16.116 23.677 45.362 1.00 47.52 84 TYR B CA 1
ATOM 1974 C C . TYR B 1 86 ? 15.515 24.077 46.724 1.00 46.82 84 TYR B C 1
ATOM 1975 O O . TYR B 1 86 ? 16.117 23.862 47.778 1.00 46.30 84 TYR B O 1
ATOM 1984 N N . PHE B 1 87 ? 14.290 24.601 46.656 1.00 45.96 85 PHE B N 1
ATOM 1985 C CA . PHE B 1 87 ? 13.545 25.156 47.785 1.00 45.45 85 PHE B CA 1
ATOM 1986 C C . PHE B 1 87 ? 12.761 24.188 48.656 1.00 45.24 85 PHE B C 1
ATOM 1987 O O . PHE B 1 87 ? 12.197 24.603 49.673 1.00 45.63 85 PHE B O 1
ATOM 1995 N N . SER B 1 88 ? 12.681 22.916 48.276 1.00 44.75 86 SER B N 1
ATOM 1996 C CA . SER B 1 88 ? 11.901 21.963 49.090 1.00 44.17 86 SER B CA 1
ATOM 1997 C C . SER B 1 88 ? 12.498 21.771 50.472 1.00 43.14 86 SER B C 1
ATOM 1998 O O . SER B 1 88 ? 13.722 21.796 50.630 1.00 42.73 86 SER B O 1
ATOM 2001 N N . ASP B 1 89 ? 11.605 21.602 51.455 1.00 42.26 87 ASP B N 1
ATOM 2002 C CA . ASP B 1 89 ? 11.949 21.236 52.817 1.00 40.82 87 ASP B CA 1
ATOM 2003 C C . ASP B 1 89 ? 12.908 22.239 53.442 1.00 40.04 87 ASP B C 1
ATOM 2004 O O . ASP B 1 89 ? 13.912 21.890 54.091 1.00 39.90 87 ASP B O 1
ATOM 2009 N N . THR B 1 90 ? 12.583 23.501 53.214 1.00 38.31 88 THR B N 1
ATOM 2010 C CA . THR B 1 90 ? 13.308 24.602 53.793 1.00 37.28 88 THR B CA 1
ATOM 2011 C C . THR B 1 90 ? 12.567 25.037 55.074 1.00 36.04 88 THR B C 1
ATOM 2012 O O . THR B 1 90 ? 11.365 25.318 55.034 1.00 36.58 88 THR B O 1
ATOM 2016 N N . ASP B 1 91 ? 13.260 25.067 56.206 1.00 33.67 89 ASP B N 1
ATOM 2017 C CA . ASP B 1 91 ? 12.614 25.528 57.451 1.00 32.02 89 ASP B CA 1
ATOM 2018 C C . ASP B 1 91 ? 12.665 27.032 57.644 1.00 30.25 89 ASP B C 1
ATOM 2019 O O . ASP B 1 91 ? 11.862 27.585 58.365 1.00 30.19 89 ASP B O 1
ATOM 2024 N N . ALA B 1 92 ? 13.625 27.704 57.031 1.00 28.23 90 ALA B N 1
ATOM 2025 C CA . ALA B 1 92 ? 13.711 29.130 57.266 1.00 26.72 90 ALA B CA 1
ATOM 2026 C C . ALA B 1 92 ? 14.447 29.801 56.179 1.00 25.39 90 ALA B C 1
ATOM 2027 O O . ALA B 1 92 ? 15.368 29.228 55.588 1.00 24.71 90 ALA B O 1
ATOM 2029 N N . VAL B 1 93 ? 14.071 31.054 55.964 1.00 24.50 91 VAL B N 1
ATOM 2030 C CA . VAL B 1 93 ? 14.864 31.897 55.124 1.00 23.27 91 VAL B CA 1
ATOM 2031 C C . VAL B 1 93 ? 15.447 33.027 55.928 1.00 22.79 91 VAL B C 1
ATOM 2032 O O . VAL B 1 93 ? 14.718 33.785 56.566 1.00 21.39 91 VAL B O 1
ATOM 2036 N N . ILE B 1 94 ? 16.781 33.131 55.872 1.00 23.09 92 ILE B N 1
ATOM 2037 C CA . ILE B 1 94 ? 17.478 34.285 56.386 1.00 23.38 92 ILE B CA 1
ATOM 2038 C C . ILE B 1 94 ? 17.740 35.198 55.201 1.00 23.19 92 ILE B C 1
ATOM 2039 O O . ILE B 1 94 ? 18.471 34.845 54.300 1.00 25.09 92 ILE B O 1
ATOM 2044 N N . TYR B 1 95 ? 17.181 36.396 55.204 1.00 22.25 93 TYR B N 1
ATOM 2045 C CA . TYR B 1 95 ? 17.402 37.278 54.095 1.00 21.50 93 TYR B CA 1
ATOM 2046 C C . TYR B 1 95 ? 18.351 38.418 54.474 1.00 20.40 93 TYR B C 1
ATOM 2047 O O . TYR B 1 95 ? 18.045 39.225 55.343 1.00 20.33 93 TYR B O 1
ATOM 2056 N N . VAL B 1 96 ? 19.484 38.514 53.806 1.00 19.96 94 VAL B N 1
ATOM 2057 C CA . VAL B 1 96 ? 20.498 39.474 54.259 1.00 20.11 94 VAL B CA 1
ATOM 2058 C C . VAL B 1 96 ? 20.514 40.684 53.362 1.00 19.68 94 VAL B C 1
ATOM 2059 O O . VAL B 1 96 ? 20.588 40.538 52.130 1.00 20.67 94 VAL B O 1
ATOM 2063 N N . VAL B 1 97 ? 20.455 41.886 53.940 1.00 20.07 95 VAL B N 1
ATOM 2064 C CA . VAL B 1 97 ? 20.566 43.093 53.132 1.00 21.06 95 VAL B CA 1
ATOM 2065 C C . VAL B 1 97 ? 21.674 44.037 53.627 1.00 22.40 95 VAL B C 1
ATOM 2066 O O . VAL B 1 97 ? 21.889 44.213 54.844 1.00 22.45 95 VAL B O 1
ATOM 2070 N N . ASP B 1 98 ? 22.365 44.653 52.677 1.00 21.38 96 ASP B N 1
ATOM 2071 C CA . ASP B 1 98 ? 23.328 45.637 53.046 1.00 22.25 96 ASP B CA 1
ATOM 2072 C C . ASP B 1 98 ? 22.522 46.920 53.267 1.00 22.79 96 ASP B C 1
ATOM 2073 O O . ASP B 1 98 ? 21.984 47.486 52.332 1.00 21.61 96 ASP B O 1
ATOM 2078 N N . SER B 1 99 ? 22.426 47.317 54.546 1.00 24.85 97 SER B N 1
ATOM 2079 C CA . SER B 1 99 ? 21.619 48.445 55.017 1.00 26.33 97 SER B CA 1
ATOM 2080 C C . SER B 1 99 ? 22.193 49.789 54.606 1.00 27.90 97 SER B C 1
ATOM 2081 O O . SER B 1 99 ? 21.584 50.804 54.845 1.00 28.18 97 SER B O 1
ATOM 2084 N N . THR B 1 100 ? 23.345 49.747 53.956 1.00 30.95 98 THR B N 1
ATOM 2085 C CA . THR B 1 100 ? 24.090 50.906 53.442 1.00 34.54 98 THR B CA 1
ATOM 2086 C C . THR B 1 100 ? 23.773 51.124 51.961 1.00 35.43 98 THR B C 1
ATOM 2087 O O . THR B 1 100 ? 23.877 52.221 51.429 1.00 36.20 98 THR B O 1
ATOM 2091 N N . ASP B 1 101 ? 23.376 50.062 51.295 1.00 36.28 99 ASP B N 1
ATOM 2092 C CA . ASP B 1 101 ? 23.318 50.110 49.869 1.00 37.13 99 ASP B CA 1
ATOM 2093 C C . ASP B 1 101 ? 21.941 50.523 49.396 1.00 37.49 99 ASP B C 1
ATOM 2094 O O . ASP B 1 101 ? 21.150 49.690 48.948 1.00 36.59 99 ASP B O 1
ATOM 2099 N N . ARG B 1 102 ? 21.699 51.823 49.510 1.00 38.48 100 ARG B N 1
ATOM 2100 C CA . ARG B 1 102 ? 20.474 52.485 49.119 1.00 40.34 100 ARG B CA 1
ATOM 2101 C C . ARG B 1 102 ? 19.914 52.045 47.767 1.00 40.84 100 ARG B C 1
ATOM 2102 O O . ARG B 1 102 ? 18.754 51.630 47.657 1.00 40.86 100 ARG B O 1
ATOM 2110 N N . ASP B 1 103 ? 20.725 52.146 46.725 1.00 41.47 101 ASP B N 1
ATOM 2111 C CA . ASP B 1 103 ? 20.134 52.043 45.413 1.00 42.58 101 ASP B CA 1
ATOM 2112 C C . ASP B 1 103 ? 20.101 50.616 44.857 1.00 41.72 101 ASP B C 1
ATOM 2113 O O . ASP B 1 103 ? 19.547 50.367 43.781 1.00 42.46 101 ASP B O 1
ATOM 2118 N N . ARG B 1 104 ? 20.654 49.679 45.609 1.00 40.65 102 ARG B N 1
ATOM 2119 C CA . ARG B 1 104 ? 20.472 48.269 45.281 1.00 39.37 102 ARG B CA 1
ATOM 2120 C C . ARG B 1 104 ? 19.311 47.635 46.083 1.00 38.73 102 ARG B C 1
ATOM 2121 O O . ARG B 1 104 ? 18.940 46.480 45.850 1.00 38.91 102 ARG B O 1
ATOM 2129 N N . MET B 1 105 ? 18.717 48.407 46.987 1.00 37.28 103 MET B N 1
ATOM 2130 C CA . MET B 1 105 ? 17.755 47.872 47.967 1.00 37.06 103 MET B CA 1
ATOM 2131 C C . MET B 1 105 ? 16.360 47.591 47.364 1.00 35.05 103 MET B C 1
ATOM 2132 O O . MET B 1 105 ? 15.670 46.675 47.801 1.00 35.37 103 MET B O 1
ATOM 2137 N N . GLY B 1 106 ? 15.979 48.361 46.350 1.00 32.37 104 GLY B N 1
ATOM 2138 C CA . GLY B 1 106 ? 14.831 48.042 45.495 1.00 30.35 104 GLY B CA 1
ATOM 2139 C C . GLY B 1 106 ? 14.991 46.724 44.766 1.00 28.45 104 GLY B C 1
ATOM 2140 O O . GLY B 1 106 ? 14.039 45.986 44.640 1.00 26.79 104 GLY B O 1
ATOM 2141 N N . VAL B 1 107 ? 16.201 46.421 44.290 1.00 27.98 105 VAL B N 1
ATOM 2142 C CA . VAL B 1 107 ? 16.496 45.075 43.760 1.00 27.53 105 VAL B CA 1
ATOM 2143 C C . VAL B 1 107 ? 16.463 43.986 44.860 1.00 26.90 105 VAL B C 1
ATOM 2144 O O . VAL B 1 107 ? 16.087 42.815 44.611 1.00 28.01 105 VAL B O 1
ATOM 2148 N N . ALA B 1 108 ? 16.878 44.345 46.070 1.00 25.50 106 ALA B N 1
ATOM 2149 C CA . ALA B 1 108 ? 16.842 43.370 47.160 1.00 23.88 106 ALA B CA 1
ATOM 2150 C C . ALA B 1 108 ? 15.378 43.075 47.442 1.00 21.94 106 ALA B C 1
ATOM 2151 O O . ALA B 1 108 ? 15.038 41.958 47.687 1.00 21.05 106 ALA B O 1
ATOM 2153 N N . LYS B 1 109 ? 14.539 44.106 47.416 1.00 21.65 107 LYS B N 1
ATOM 2154 C CA . LYS B 1 109 ? 13.113 43.924 47.607 1.00 21.70 107 LYS B CA 1
ATOM 2155 C C . LYS B 1 109 ? 12.547 42.976 46.537 1.00 21.73 107 LYS B C 1
ATOM 2156 O O . LYS B 1 109 ? 11.818 42.026 46.857 1.00 20.11 107 LYS B O 1
ATOM 2162 N N . HIS B 1 110 ? 12.872 43.244 45.271 1.00 22.25 108 HIS B N 1
ATOM 2163 C CA . HIS B 1 110 ? 12.393 42.351 44.175 1.00 24.29 108 HIS B CA 1
ATOM 2164 C C . HIS B 1 110 ? 12.762 40.887 44.391 1.00 24.19 108 HIS B C 1
ATOM 2165 O O . HIS B 1 110 ? 11.923 39.961 44.331 1.00 25.87 108 HIS B O 1
ATOM 2172 N N . GLU B 1 111 ? 14.039 40.668 44.635 1.00 24.91 109 GLU B N 1
ATOM 2173 C CA . GLU B 1 111 ? 14.522 39.306 44.834 1.00 25.42 109 GLU B CA 1
ATOM 2174 C C . GLU B 1 111 ? 13.874 38.662 46.039 1.00 25.47 109 GLU B C 1
ATOM 2175 O O . GLU B 1 111 ? 13.572 37.469 46.009 1.00 26.43 109 GLU B O 1
ATOM 2181 N N . LEU B 1 112 ? 13.684 39.429 47.114 1.00 25.93 110 LEU B N 1
ATOM 2182 C CA . LEU B 1 112 ? 12.906 38.901 48.253 1.00 26.28 110 LEU B CA 1
ATOM 2183 C C . LEU B 1 112 ? 11.496 38.491 47.804 1.00 27.21 110 LEU B C 1
ATOM 2184 O O . LEU B 1 112 ? 11.075 37.398 48.076 1.00 27.46 110 LEU B O 1
ATOM 2189 N N . TYR B 1 113 ? 10.778 39.374 47.127 1.00 28.38 111 TYR B N 1
ATOM 2190 C CA . TYR B 1 113 ? 9.438 39.028 46.614 1.00 31.55 111 TYR B CA 1
ATOM 2191 C C . TYR B 1 113 ? 9.429 37.827 45.666 1.00 31.85 111 TYR B C 1
ATOM 2192 O O . TYR B 1 113 ? 8.497 37.019 45.703 1.00 31.32 111 TYR B O 1
ATOM 2201 N N . ALA B 1 114 ? 10.476 37.695 44.840 1.00 33.43 112 ALA B N 1
ATOM 2202 C CA . ALA B 1 114 ? 10.603 36.489 43.996 1.00 34.44 112 ALA B CA 1
ATOM 2203 C C . ALA B 1 114 ? 10.634 35.203 44.828 1.00 34.77 112 ALA B C 1
ATOM 2204 O O . ALA B 1 114 ? 9.983 34.236 44.480 1.00 34.29 112 ALA B O 1
ATOM 2206 N N . LEU B 1 115 ? 11.397 35.216 45.930 1.00 34.99 113 LEU B N 1
ATOM 2207 C CA . LEU B 1 115 ? 11.507 34.108 46.874 1.00 34.54 113 LEU B CA 1
ATOM 2208 C C . LEU B 1 115 ? 10.191 33.713 47.531 1.00 34.52 113 LEU B C 1
ATOM 2209 O O . LEU B 1 115 ? 9.869 32.537 47.639 1.00 33.92 113 LEU B O 1
ATOM 2214 N N . LEU B 1 116 ? 9.464 34.702 48.029 1.00 35.25 114 LEU B N 1
ATOM 2215 C CA . LEU B 1 116 ? 8.240 34.460 48.802 1.00 35.91 114 LEU B CA 1
ATOM 2216 C C . LEU B 1 116 ? 7.013 34.014 48.004 1.00 36.83 114 LEU B C 1
ATOM 2217 O O . LEU B 1 116 ? 6.020 33.559 48.613 1.00 37.08 114 LEU B O 1
ATOM 2222 N N . ASP B 1 117 ? 7.069 34.163 46.668 1.00 37.13 115 ASP B N 1
ATOM 2223 C CA . ASP B 1 117 ? 6.013 33.649 45.768 1.00 37.96 115 ASP B CA 1
ATOM 2224 C C . ASP B 1 117 ? 6.253 32.188 45.414 1.00 37.29 115 ASP B C 1
ATOM 2225 O O . ASP B 1 117 ? 5.537 31.623 44.595 1.00 37.67 115 ASP B O 1
ATOM 2230 N N . GLU B 1 118 ? 7.244 31.580 46.044 1.00 36.27 116 GLU B N 1
ATOM 2231 C CA . GLU B 1 118 ? 7.543 30.183 45.803 1.00 36.58 116 GLU B CA 1
ATOM 2232 C C . GLU B 1 118 ? 6.677 29.339 46.701 1.00 36.56 116 GLU B C 1
ATOM 2233 O O . GLU B 1 118 ? 6.592 29.593 47.900 1.00 35.25 116 GLU B O 1
ATOM 2239 N N . ASP B 1 119 ? 5.998 28.350 46.115 1.00 37.84 117 ASP B N 1
ATOM 2240 C CA . ASP B 1 119 ? 5.106 27.509 46.909 1.00 38.62 117 ASP B CA 1
ATOM 2241 C C . ASP B 1 119 ? 5.889 26.640 47.904 1.00 38.44 117 ASP B C 1
ATOM 2242 O O . ASP B 1 119 ? 5.436 26.410 49.023 1.00 38.38 117 ASP B O 1
ATOM 2247 N N . GLU B 1 120 ? 7.077 26.189 47.502 1.00 39.12 118 GLU B N 1
ATOM 2248 C CA A GLU B 1 120 ? 7.899 25.361 48.388 0.50 38.76 118 GLU B CA 1
ATOM 2249 C CA B GLU B 1 120 ? 7.959 25.380 48.344 0.50 38.76 118 GLU B CA 1
ATOM 2250 C C . GLU B 1 120 ? 8.326 26.112 49.657 1.00 38.79 118 GLU B C 1
ATOM 2251 O O . GLU B 1 120 ? 8.739 25.483 50.650 1.00 38.64 118 GLU B O 1
ATOM 2262 N N . LEU B 1 121 ? 8.189 27.444 49.653 1.00 37.89 119 LEU B N 1
ATOM 2263 C CA . LEU B 1 121 ? 8.639 28.293 50.779 1.00 37.82 119 LEU B CA 1
ATOM 2264 C C . LEU B 1 121 ? 7.537 28.862 51.673 1.00 38.38 119 LEU B C 1
ATOM 2265 O O . LEU B 1 121 ? 7.831 29.520 52.686 1.00 38.95 119 LEU B O 1
ATOM 2270 N N . ARG B 1 122 ? 6.281 28.591 51.313 1.00 38.26 120 ARG B N 1
ATOM 2271 C CA . ARG B 1 122 ? 5.124 29.152 52.003 1.00 38.28 120 ARG B CA 1
ATOM 2272 C C . ARG B 1 122 ? 5.071 29.022 53.531 1.00 36.96 120 ARG B C 1
ATOM 2273 O O . ARG B 1 122 ? 4.433 29.860 54.179 1.00 36.57 120 ARG B O 1
ATOM 2281 N N . LYS B 1 123 ? 5.654 27.962 54.104 1.00 35.40 121 LYS B N 1
ATOM 2282 C CA . LYS B 1 123 ? 5.716 27.857 55.573 1.00 34.22 121 LYS B CA 1
ATOM 2283 C C . LYS B 1 123 ? 7.086 28.234 56.207 1.00 32.61 121 LYS B C 1
ATOM 2284 O O . LYS B 1 123 ? 7.228 28.196 57.433 1.00 32.37 121 LYS B O 1
ATOM 2290 N N . SER B 1 124 ? 8.072 28.612 55.392 1.00 30.04 122 SER B N 1
ATOM 2291 C CA . SER B 1 124 ? 9.383 29.026 55.939 1.00 27.69 122 SER B CA 1
ATOM 2292 C C . SER B 1 124 ? 9.268 30.284 56.777 1.00 25.85 122 SER B C 1
ATOM 2293 O O . SER B 1 124 ? 8.621 31.224 56.352 1.00 26.37 122 SER B O 1
ATOM 2296 N N . LEU B 1 125 ? 9.933 30.306 57.933 1.00 24.03 123 LEU B N 1
ATOM 2297 C CA . LEU B 1 125 ? 10.124 31.530 58.700 1.00 23.40 123 LEU B CA 1
ATOM 2298 C C . LEU B 1 125 ? 11.002 32.444 57.901 1.00 20.53 123 LEU B C 1
ATOM 2299 O O . LEU B 1 125 ? 11.843 31.981 57.171 1.00 19.54 123 LEU B O 1
ATOM 2304 N N . LEU B 1 126 ? 10.802 33.746 58.041 1.00 20.07 124 LEU B N 1
ATOM 2305 C CA . LEU B 1 126 ? 11.661 34.720 57.404 1.00 19.32 124 LEU B CA 1
ATOM 2306 C C . LEU B 1 126 ? 12.335 35.620 58.424 1.00 20.20 124 LEU B C 1
ATOM 2307 O O . LEU B 1 126 ? 11.675 36.423 59.105 1.00 21.35 124 LEU B O 1
ATOM 2312 N N . LEU B 1 127 ? 13.659 35.543 58.470 1.00 19.84 125 LEU B N 1
ATOM 2313 C CA . LEU B 1 127 ? 14.464 36.416 59.338 1.00 18.73 125 LEU B CA 1
ATOM 2314 C C . LEU B 1 127 ? 15.183 37.326 58.401 1.00 18.88 125 LEU B C 1
ATOM 2315 O O . LEU B 1 127 ? 15.974 36.850 57.573 1.00 18.67 125 LEU B O 1
ATOM 2320 N N . ILE B 1 128 ? 14.953 38.631 58.533 1.00 18.22 126 ILE B N 1
ATOM 2321 C CA . ILE B 1 128 ? 15.760 39.547 57.786 1.00 18.57 126 ILE B CA 1
ATOM 2322 C C . ILE B 1 128 ? 16.905 40.078 58.672 1.00 20.00 126 ILE B C 1
ATOM 2323 O O . ILE B 1 128 ? 16.673 40.554 59.779 1.00 21.32 126 ILE B O 1
ATOM 2328 N N . PHE B 1 129 ? 18.124 40.046 58.157 1.00 19.34 127 PHE B N 1
ATOM 2329 C CA . PHE B 1 129 ? 19.238 40.741 58.758 1.00 19.24 127 PHE B CA 1
ATOM 2330 C C . PHE B 1 129 ? 19.476 42.028 57.982 1.00 19.67 127 PHE B C 1
ATOM 2331 O O . PHE B 1 129 ? 19.883 42.005 56.814 1.00 20.14 127 PHE B O 1
ATOM 2339 N N . ALA B 1 130 ? 19.127 43.137 58.624 1.00 19.71 128 ALA B N 1
ATOM 2340 C CA . ALA B 1 130 ? 19.445 44.455 58.164 1.00 19.85 128 ALA B CA 1
ATOM 2341 C C . ALA B 1 130 ? 20.931 44.632 58.521 1.00 20.59 128 ALA B C 1
ATOM 2342 O O . ALA B 1 130 ? 21.295 44.864 59.665 1.00 21.42 128 ALA B O 1
ATOM 2344 N N . ASN B 1 131 ? 21.800 44.451 57.559 1.00 22.32 129 ASN B N 1
ATOM 2345 C CA . ASN B 1 131 ? 23.190 44.125 57.905 1.00 23.36 129 ASN B CA 1
ATOM 2346 C C . ASN B 1 131 ? 24.145 45.291 57.796 1.00 23.95 129 ASN B C 1
ATOM 2347 O O . ASN B 1 131 ? 23.699 46.373 57.420 1.00 24.39 129 ASN B O 1
ATOM 2352 N N . LYS B 1 132 ? 25.428 45.092 58.169 1.00 23.77 130 LYS B N 1
ATOM 2353 C CA . LYS B 1 132 ? 26.439 46.155 58.136 1.00 24.78 130 LYS B CA 1
ATOM 2354 C C . LYS B 1 132 ? 26.002 47.387 58.933 1.00 25.63 130 LYS B C 1
ATOM 2355 O O . LYS B 1 132 ? 26.249 48.546 58.536 1.00 26.05 130 LYS B O 1
ATOM 2361 N N . GLN B 1 133 ? 25.349 47.138 60.071 1.00 27.73 131 GLN B N 1
ATOM 2362 C CA . GLN B 1 133 ? 24.876 48.228 60.925 1.00 29.36 131 GLN B CA 1
ATOM 2363 C C . GLN B 1 133 ? 25.994 48.997 61.672 1.00 30.99 131 GLN B C 1
ATOM 2364 O O . GLN B 1 133 ? 25.731 50.040 62.260 1.00 30.60 131 GLN B O 1
ATOM 2370 N N . ASP B 1 134 ? 27.230 48.497 61.602 1.00 32.17 132 ASP B N 1
ATOM 2371 C CA . ASP B 1 134 ? 28.385 49.241 62.088 1.00 34.04 132 ASP B CA 1
ATOM 2372 C C . ASP B 1 134 ? 28.676 50.506 61.287 1.00 35.93 132 ASP B C 1
ATOM 2373 O O . ASP B 1 134 ? 29.298 51.421 61.825 1.00 36.35 132 ASP B O 1
ATOM 2378 N N . LEU B 1 135 ? 28.228 50.565 60.022 1.00 37.66 133 LEU B N 1
ATOM 2379 C CA . LEU B 1 135 ? 28.577 51.662 59.102 1.00 39.38 133 LEU B CA 1
ATOM 2380 C C . LEU B 1 135 ? 27.657 52.857 59.311 1.00 40.66 133 LEU B C 1
ATOM 2381 O O . LEU B 1 135 ? 26.568 52.686 59.836 1.00 40.62 133 LEU B O 1
ATOM 2386 N N . PRO B 1 136 ? 28.090 54.067 58.894 1.00 42.42 134 PRO B N 1
ATOM 2387 C CA . PRO B 1 136 ? 27.390 55.310 59.279 1.00 44.02 134 PRO B CA 1
ATOM 2388 C C . PRO B 1 136 ? 26.157 55.480 58.424 1.00 45.63 134 PRO B C 1
ATOM 2389 O O . PRO B 1 136 ? 25.085 55.807 58.933 1.00 46.45 134 PRO B O 1
ATOM 2393 N N . ASP B 1 137 ? 26.319 55.235 57.129 1.00 46.48 135 ASP B N 1
ATOM 2394 C CA . ASP B 1 137 ? 25.204 54.972 56.268 1.00 48.03 135 ASP B CA 1
ATOM 2395 C C . ASP B 1 137 ? 24.687 53.570 56.617 1.00 48.02 135 ASP B C 1
ATOM 2396 O O . ASP B 1 137 ? 25.299 52.554 56.272 1.00 48.85 135 ASP B O 1
ATOM 2401 N N . ALA B 1 138 ? 23.591 53.519 57.358 1.00 47.30 136 ALA B N 1
ATOM 2402 C CA . ALA B 1 138 ? 22.928 52.270 57.667 1.00 46.31 136 ALA B CA 1
ATOM 2403 C C . ALA B 1 138 ? 21.505 52.663 57.982 1.00 46.10 136 ALA B C 1
ATOM 2404 O O . ALA B 1 138 ? 21.270 53.417 58.929 1.00 45.72 136 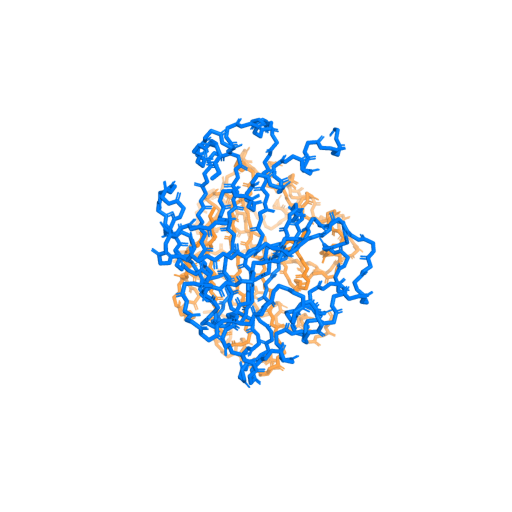ALA B O 1
ATOM 2406 N N . ALA B 1 139 ? 20.552 52.196 57.176 1.00 45.75 137 ALA B N 1
ATOM 2407 C CA . ALA B 1 139 ? 19.159 52.509 57.442 1.00 45.28 137 ALA B CA 1
ATOM 2408 C C . ALA B 1 139 ? 18.659 51.740 58.689 1.00 45.37 137 ALA B C 1
ATOM 2409 O O . ALA B 1 139 ? 19.226 50.705 59.058 1.00 44.29 137 ALA B O 1
ATOM 2411 N N . SER B 1 140 ? 17.614 52.276 59.332 1.00 45.48 138 SER B N 1
ATOM 2412 C CA . SER B 1 140 ? 16.984 51.661 60.506 1.00 45.72 138 SER B CA 1
ATOM 2413 C C . SER B 1 140 ? 16.081 50.513 60.085 1.00 45.53 138 SER B C 1
ATOM 2414 O O . SER B 1 140 ? 15.816 50.336 58.885 1.00 46.08 138 SER B O 1
ATOM 2417 N N . GLU B 1 141 ? 15.581 49.769 61.073 1.00 45.47 139 GLU B N 1
ATOM 2418 C CA . GLU B 1 141 ? 14.684 48.624 60.836 1.00 45.30 139 GLU B CA 1
ATOM 2419 C C . GLU B 1 141 ? 13.426 49.025 60.099 1.00 44.50 139 GLU B C 1
ATOM 2420 O O . GLU B 1 141 ? 12.916 48.258 59.306 1.00 44.60 139 GLU B O 1
ATOM 2426 N N . ALA B 1 142 ? 12.916 50.218 60.393 1.00 44.04 140 ALA B N 1
ATOM 2427 C CA . ALA B 1 142 ? 11.644 50.655 59.833 1.00 43.18 140 ALA B CA 1
ATOM 2428 C C . ALA B 1 142 ? 11.861 51.186 58.424 1.00 42.49 140 ALA B C 1
ATOM 2429 O O . ALA B 1 142 ? 10.945 51.220 57.629 1.00 42.19 140 ALA B O 1
ATOM 2431 N N . GLU B 1 143 ? 13.080 51.616 58.136 1.00 42.00 141 GLU B N 1
ATOM 2432 C CA . GLU B 1 143 ? 13.403 52.085 56.810 1.00 42.15 141 GLU B CA 1
ATOM 2433 C C . GLU B 1 143 ? 13.585 50.847 55.930 1.00 41.02 141 GLU B C 1
ATOM 2434 O O . GLU B 1 143 ? 13.049 50.788 54.810 1.00 41.06 141 GLU B O 1
ATOM 2440 N N . ILE B 1 144 ? 14.284 49.842 56.475 1.00 39.62 142 ILE B N 1
ATOM 2441 C CA . ILE B 1 144 ? 14.427 48.533 55.815 1.00 37.31 142 ILE B CA 1
ATOM 2442 C C . ILE B 1 144 ? 13.071 47.840 55.582 1.00 36.17 142 ILE B C 1
ATOM 2443 O O . ILE B 1 144 ? 12.811 47.372 54.484 1.00 34.50 142 ILE B O 1
ATOM 2448 N N . ALA B 1 145 ? 12.211 47.777 56.602 1.00 35.35 143 ALA B N 1
ATOM 2449 C CA . ALA B 1 145 ? 10.887 47.138 56.439 1.00 35.47 143 ALA B CA 1
ATOM 2450 C C . ALA B 1 145 ? 10.034 47.845 55.393 1.00 35.73 143 ALA B C 1
ATOM 2451 O O . ALA B 1 145 ? 9.314 47.240 54.636 1.00 34.88 143 ALA B O 1
ATOM 2453 N N . GLU B 1 146 ? 10.110 49.161 55.399 1.00 37.42 144 GLU B N 1
ATOM 2454 C CA . GLU B 1 146 ? 9.472 49.969 54.395 1.00 38.86 144 GLU B CA 1
ATOM 2455 C C . GLU B 1 146 ? 10.049 49.684 53.003 1.00 38.80 144 GLU B C 1
ATOM 2456 O O . GLU B 1 146 ? 9.306 49.428 52.068 1.00 39.53 144 GLU B O 1
ATOM 2462 N N . GLN B 1 147 ? 11.376 49.715 52.883 1.00 38.35 145 GLN B N 1
ATOM 2463 C CA . GLN B 1 147 ? 12.057 49.468 51.610 1.00 38.50 145 GLN B CA 1
ATOM 2464 C C . GLN B 1 147 ? 11.846 48.064 51.089 1.00 37.80 145 GLN B C 1
ATOM 2465 O O . GLN B 1 147 ? 11.703 47.859 49.886 1.00 38.22 145 GLN B O 1
ATOM 2471 N N . LEU B 1 148 ? 11.857 47.078 51.981 1.00 36.92 146 LEU B N 1
ATOM 2472 C CA . LEU B 1 148 ? 11.684 45.717 51.535 1.00 35.78 146 LEU B CA 1
ATOM 2473 C C . LEU B 1 148 ? 10.197 45.467 51.474 1.00 36.57 146 LEU B C 1
ATOM 2474 O O . LEU B 1 148 ? 9.775 44.394 51.114 1.00 36.67 146 LEU B O 1
ATOM 2479 N N . GLY B 1 149 ? 9.409 46.490 51.814 1.00 37.51 147 GLY B N 1
ATOM 2480 C CA . GLY B 1 149 ? 7.955 46.373 51.857 1.00 38.47 147 GLY B CA 1
ATOM 2481 C C . GLY B 1 149 ? 7.493 45.121 52.572 1.00 39.52 147 GLY B C 1
ATOM 2482 O O . GLY B 1 149 ? 6.703 44.349 52.010 1.00 40.28 147 GLY B O 1
ATOM 2483 N N . VAL B 1 150 ? 7.985 44.918 53.802 1.00 39.17 148 VAL B N 1
ATOM 2484 C CA . VAL B 1 150 ? 7.737 43.671 54.554 1.00 39.70 148 VAL B CA 1
ATOM 2485 C C . VAL B 1 150 ? 6.463 43.858 55.343 1.00 39.69 148 VAL B C 1
ATOM 2486 O O . VAL B 1 150 ? 5.784 42.908 55.753 1.00 39.46 148 VAL B O 1
ATOM 2490 N N . SER B 1 151 ? 6.134 45.115 55.528 1.00 39.73 149 SER B N 1
ATOM 2491 C CA . SER B 1 151 ? 5.159 45.506 56.483 1.00 40.74 149 SER B CA 1
ATOM 2492 C C . SER B 1 151 ? 3.737 45.220 56.021 1.00 40.79 149 SER B C 1
ATOM 2493 O O . SER B 1 151 ? 2.775 45.611 56.665 1.00 41.01 149 SER B O 1
ATOM 2496 N N . SER B 1 152 ? 3.611 44.507 54.913 1.00 40.05 150 SER B N 1
ATOM 2497 C CA . SER B 1 152 ? 2.321 44.030 54.479 1.00 39.26 150 SER B CA 1
ATOM 2498 C C . SER B 1 152 ? 2.373 42.545 54.152 1.00 38.50 150 SER B C 1
ATOM 2499 O O . SER B 1 152 ? 1.514 42.054 53.418 1.00 38.23 150 SER B O 1
ATOM 2502 N N . ILE B 1 153 ? 3.394 41.850 54.673 1.00 37.72 151 ILE B N 1
ATOM 2503 C CA . ILE B 1 153 ? 3.519 40.372 54.597 1.00 36.55 151 ILE B CA 1
ATOM 2504 C C . ILE B 1 153 ? 2.872 39.852 55.876 1.00 36.33 151 ILE B C 1
ATOM 2505 O O . ILE B 1 153 ? 3.377 40.099 56.981 1.00 36.93 151 ILE B O 1
ATOM 2510 N N . MET B 1 154 ? 1.722 39.188 55.743 1.00 35.45 152 MET B N 1
ATOM 2511 C CA . MET B 1 154 ? 0.895 38.836 56.906 1.00 34.06 152 MET B CA 1
ATOM 2512 C C . MET B 1 154 ? 0.411 37.426 56.779 1.00 33.35 152 MET B C 1
ATOM 2513 O O . MET B 1 154 ? -0.553 37.032 57.447 1.00 32.91 152 MET B O 1
ATOM 2518 N N . ASN B 1 155 ? 1.098 36.657 55.938 1.00 32.38 153 ASN B N 1
ATOM 2519 C CA . ASN B 1 155 ? 0.751 35.265 55.742 1.00 32.63 153 ASN B CA 1
ATOM 2520 C C . ASN B 1 155 ? 1.870 34.344 56.161 1.00 31.28 153 ASN B C 1
ATOM 2521 O O . ASN B 1 155 ? 1.856 33.144 55.838 1.00 31.84 153 ASN B O 1
ATOM 2526 N N . ARG B 1 156 ? 2.808 34.899 56.939 1.00 30.62 154 ARG B N 1
ATOM 2527 C CA . ARG B 1 156 ? 4.049 34.239 57.323 1.00 29.25 154 ARG B CA 1
ATOM 2528 C C . ARG B 1 156 ? 4.717 34.957 58.556 1.00 29.18 154 ARG B C 1
ATOM 2529 O O . ARG B 1 156 ? 4.478 36.150 58.814 1.00 29.15 154 ARG B O 1
ATOM 2537 N N . THR B 1 157 ? 5.515 34.211 59.317 1.00 27.01 155 THR B N 1
ATOM 2538 C CA . THR B 1 157 ? 6.166 34.712 60.516 1.00 27.12 155 THR B CA 1
ATOM 2539 C C . THR B 1 157 ? 7.536 35.255 60.143 1.00 26.58 155 THR B C 1
ATOM 2540 O O . THR B 1 157 ? 8.416 34.509 59.668 1.00 25.87 155 THR B O 1
ATOM 2544 N N . TRP B 1 158 ? 7.698 36.550 60.376 1.00 25.69 156 TRP B N 1
ATOM 2545 C CA . TRP B 1 158 ? 8.893 37.265 59.996 1.00 25.65 156 TRP B CA 1
ATOM 2546 C C . TRP B 1 158 ? 9.340 38.301 61.017 1.00 24.79 156 TRP B C 1
ATOM 2547 O O . TRP B 1 158 ? 8.546 38.794 61.811 1.00 25.18 156 TRP B O 1
ATOM 2558 N N . THR B 1 159 ? 10.632 38.621 60.972 1.00 23.94 157 THR B N 1
ATOM 2559 C CA . THR B 1 159 ? 11.162 39.756 61.692 1.00 23.12 157 THR B CA 1
ATOM 2560 C C . THR B 1 159 ? 12.404 40.390 61.010 1.00 22.49 157 THR B C 1
ATOM 2561 O O . THR B 1 159 ? 12.999 39.837 60.131 1.00 21.48 157 THR B O 1
ATOM 2565 N N . ILE B 1 160 ? 12.751 41.596 61.411 1.00 23.06 158 ILE B N 1
ATOM 2566 C CA . ILE B 1 160 ? 14.017 42.184 61.027 1.00 21.69 158 ILE B CA 1
ATOM 2567 C C . ILE B 1 160 ? 14.856 42.312 62.285 1.00 22.49 158 ILE B C 1
ATOM 2568 O O . ILE B 1 160 ? 14.342 42.643 63.332 1.00 21.92 158 ILE B O 1
ATOM 2573 N N . VAL B 1 161 ? 16.155 42.047 62.167 1.00 23.21 159 VAL B N 1
ATOM 2574 C CA . VAL B 1 161 ? 17.087 42.283 63.251 1.00 22.93 159 VAL B CA 1
ATOM 2575 C C . VAL B 1 161 ? 18.306 42.962 62.653 1.00 23.67 159 VAL B C 1
ATOM 2576 O O . VAL B 1 161 ? 18.865 42.463 61.654 1.00 21.39 159 VAL B O 1
ATOM 2580 N N . LYS B 1 162 ? 18.686 44.098 63.258 1.00 23.73 160 LYS B N 1
ATOM 2581 C CA . LYS B 1 162 ? 19.901 44.814 62.921 1.00 25.23 160 LYS B CA 1
ATOM 2582 C C . LYS B 1 162 ? 21.104 43.976 63.224 1.00 25.09 160 LYS B C 1
ATOM 2583 O O . LYS B 1 162 ? 21.187 43.413 64.291 1.00 24.36 160 LYS B O 1
ATOM 2589 N N . SER B 1 163 ? 22.030 43.898 62.261 1.00 24.77 161 SER B N 1
ATOM 2590 C CA . SER B 1 163 ? 23.144 42.975 62.372 1.00 25.19 161 SER B CA 1
ATOM 2591 C C . SER B 1 163 ? 24.410 43.551 61.785 1.00 25.16 161 SER B C 1
ATOM 2592 O O . SER B 1 163 ? 24.392 44.564 61.098 1.00 25.85 161 SER B O 1
ATOM 2595 N N . SER B 1 164 ? 25.515 42.878 62.058 1.00 26.05 162 SER B N 1
ATOM 2596 C CA . SER B 1 164 ? 26.827 43.327 61.624 1.00 27.03 162 SER B CA 1
ATOM 2597 C C . SER B 1 164 ? 27.757 42.184 61.820 1.00 27.97 162 SER B C 1
ATOM 2598 O O . SER B 1 164 ? 27.930 41.723 62.951 1.00 27.42 162 SER B O 1
ATOM 2601 N N . SER B 1 165 ? 28.365 41.720 60.741 1.00 29.62 163 SER B N 1
ATOM 2602 C CA . SER B 1 165 ? 29.494 40.815 60.906 1.00 33.06 163 SER B CA 1
ATOM 2603 C C . SER B 1 165 ? 30.771 41.450 61.476 1.00 33.82 163 SER B C 1
ATOM 2604 O O . SER B 1 165 ? 31.638 40.722 61.943 1.00 34.72 163 SER B O 1
ATOM 2607 N N . LYS B 1 166 ? 30.900 42.773 61.435 1.00 34.62 164 LYS B N 1
ATOM 2608 C CA . LYS B 1 166 ? 32.120 43.399 61.980 1.00 36.21 164 LYS B CA 1
ATOM 2609 C C . LYS B 1 166 ? 32.116 43.447 63.495 1.00 36.61 164 LYS B C 1
ATOM 2610 O O . LYS B 1 166 ? 33.167 43.241 64.095 1.00 37.65 164 LYS B O 1
ATOM 2616 N N . THR B 1 167 ? 30.948 43.700 64.105 1.00 37.23 165 THR B N 1
ATOM 2617 C CA . THR B 1 167 ? 30.696 43.456 65.541 1.00 36.98 165 THR B CA 1
ATOM 2618 C C . THR B 1 167 ? 30.451 41.973 65.826 1.00 35.97 165 THR B C 1
ATOM 2619 O O . THR B 1 167 ? 31.079 41.388 66.718 1.00 36.18 165 THR B O 1
ATOM 2623 N N . GLY B 1 168 ? 29.491 41.385 65.100 1.00 34.28 166 GLY B N 1
ATOM 2624 C CA . GLY B 1 168 ? 28.897 40.095 65.477 1.00 31.46 166 GLY B CA 1
ATOM 2625 C C . GLY B 1 168 ? 27.537 40.380 66.105 1.00 30.30 166 GLY B C 1
ATOM 2626 O O . GLY B 1 168 ? 26.752 39.482 66.396 1.00 27.95 166 GLY B O 1
ATOM 2627 N N . ASP B 1 169 ? 27.264 41.658 66.305 1.00 29.83 167 ASP B N 1
ATOM 2628 C CA . ASP B 1 169 ? 25.988 42.103 66.863 1.00 30.94 167 ASP B CA 1
ATOM 2629 C C . ASP B 1 169 ? 24.738 41.724 66.021 1.00 29.93 167 ASP B C 1
ATOM 2630 O O . ASP B 1 169 ? 24.798 41.745 64.792 1.00 27.33 167 ASP B O 1
ATOM 2635 N N . GLY B 1 170 ? 23.623 41.383 66.713 1.00 28.82 168 GLY B N 1
ATOM 2636 C CA . GLY B 1 170 ? 22.365 40.986 66.074 1.00 26.37 168 GLY B CA 1
ATOM 2637 C C . GLY B 1 170 ? 22.276 39.514 65.717 1.00 25.48 168 GLY B C 1
ATOM 2638 O O . GLY B 1 170 ? 21.181 38.950 65.616 1.00 24.84 168 GLY B O 1
ATOM 2639 N N . LEU B 1 171 ? 23.425 38.871 65.553 1.00 23.91 169 LEU B N 1
ATOM 2640 C CA . LEU B 1 171 ? 23.454 37.570 64.893 1.00 23.16 169 LEU B CA 1
ATOM 2641 C C . LEU B 1 171 ? 22.835 36.458 65.679 1.00 22.75 169 LEU B C 1
ATOM 2642 O O . LEU B 1 171 ? 22.122 35.625 65.096 1.00 21.95 169 LEU B O 1
ATOM 2647 N N . VAL B 1 172 ? 23.153 36.426 66.987 1.00 22.25 170 VAL B N 1
ATOM 2648 C CA . VAL B 1 172 ? 22.639 35.427 67.947 1.00 20.46 170 VAL B CA 1
ATOM 2649 C C . VAL B 1 172 ? 21.210 35.760 68.262 1.00 20.17 170 VAL B C 1
ATOM 2650 O O . VAL B 1 172 ? 20.405 34.863 68.396 1.00 20.56 170 VAL B O 1
ATOM 2654 N N . GLU B 1 173 ? 20.892 37.054 68.394 1.00 19.91 171 GLU B N 1
ATOM 2655 C CA . GLU B 1 173 ? 19.524 37.438 68.602 1.00 20.77 171 GLU B CA 1
ATOM 2656 C C . GLU B 1 173 ? 18.697 36.875 67.443 1.00 21.56 171 GLU B C 1
ATOM 2657 O O . GLU B 1 173 ? 17.657 36.235 67.649 1.00 20.98 171 GLU B O 1
ATOM 2663 N N . GLY B 1 174 ? 19.186 37.105 66.224 1.00 21.99 172 GLY B N 1
ATOM 2664 C CA . GLY B 1 174 ? 18.486 36.639 65.035 1.00 21.59 172 GLY B CA 1
ATOM 2665 C C . GLY B 1 174 ? 18.378 35.134 65.039 1.00 21.80 172 GLY B C 1
ATOM 2666 O O . GLY B 1 174 ? 17.348 34.574 64.663 1.00 21.20 172 GLY B O 1
ATOM 2667 N N . MET B 1 175 ? 19.422 34.444 65.465 1.00 21.75 173 MET B N 1
ATOM 2668 C CA . MET B 1 175 ? 19.312 32.977 65.438 1.00 23.07 173 MET B CA 1
ATOM 2669 C C . MET B 1 175 ? 18.452 32.449 66.574 1.00 22.84 173 MET B C 1
ATOM 2670 O O . MET B 1 175 ? 17.919 31.325 66.499 1.00 24.15 173 MET B O 1
ATOM 2675 N N . ASP B 1 176 ? 18.374 33.230 67.654 1.00 21.84 174 ASP B N 1
ATOM 2676 C CA . ASP B 1 176 ? 17.531 32.868 68.755 1.00 20.85 174 ASP B CA 1
ATOM 2677 C C . ASP B 1 176 ? 16.043 33.006 68.390 1.00 21.48 174 ASP B C 1
ATOM 2678 O O . ASP B 1 176 ? 15.202 32.142 68.705 1.00 20.20 174 ASP B O 1
ATOM 2683 N N . TRP B 1 177 ? 15.717 34.138 67.785 1.00 21.68 175 TRP B N 1
ATOM 2684 C CA . TRP B 1 177 ? 14.453 34.268 67.074 1.00 22.27 175 TRP B CA 1
ATOM 2685 C C . TRP B 1 177 ? 14.123 33.041 66.275 1.00 22.31 175 TRP B C 1
ATOM 2686 O O . TRP B 1 177 ? 13.062 32.464 66.479 1.00 24.00 175 TRP B O 1
ATOM 2697 N N . LEU B 1 178 ? 15.038 32.590 65.422 1.00 23.36 176 LEU B N 1
ATOM 2698 C CA . LEU B 1 178 ? 14.737 31.453 64.538 1.00 24.37 176 LEU B CA 1
ATOM 2699 C C . LEU B 1 178 ? 14.525 30.181 65.344 1.00 24.66 176 LEU B C 1
ATOM 2700 O O . LEU B 1 178 ? 13.595 29.405 65.076 1.00 25.10 176 LEU B O 1
ATOM 2705 N N . VAL B 1 179 ? 15.417 29.926 66.292 1.00 24.90 177 VAL B N 1
ATOM 2706 C CA . VAL B 1 179 ? 15.314 28.724 67.105 1.00 24.96 177 VAL B CA 1
ATOM 2707 C C . VAL B 1 179 ? 13.947 28.675 67.858 1.00 25.93 177 VAL B C 1
ATOM 2708 O O . VAL B 1 179 ? 13.200 27.672 67.770 1.00 25.70 177 VAL B O 1
ATOM 2712 N N . GLU B 1 180 ? 13.613 29.736 68.570 1.00 24.95 178 GLU B N 1
ATOM 2713 C CA . GLU B 1 180 ? 12.341 29.710 69.297 1.00 27.36 178 GLU B CA 1
ATOM 2714 C C . GLU B 1 180 ? 11.106 29.682 68.373 1.00 28.22 178 GLU B C 1
ATOM 2715 O O . GLU B 1 180 ? 10.118 29.070 68.718 1.00 28.77 178 GLU B O 1
ATOM 2721 N N . ARG B 1 181 ? 11.171 30.320 67.202 1.00 29.33 179 ARG B N 1
ATOM 2722 C CA . ARG B 1 181 ? 10.060 30.184 66.248 1.00 30.06 179 ARG B CA 1
ATOM 2723 C C . ARG B 1 181 ? 9.975 28.772 65.700 1.00 31.45 179 ARG B C 1
ATOM 2724 O O . ARG B 1 181 ? 8.888 28.250 65.521 1.00 32.85 179 ARG B O 1
ATOM 2732 N N . LEU B 1 182 ? 11.115 28.133 65.487 1.00 33.75 180 LEU B N 1
ATOM 2733 C CA . LEU B 1 182 ? 11.140 26.739 65.004 1.00 36.03 180 LEU B CA 1
ATOM 2734 C C . LEU B 1 182 ? 10.511 25.750 66.013 1.00 38.08 180 LEU B C 1
ATOM 2735 O O . LEU B 1 182 ? 9.660 24.926 65.637 1.00 39.19 180 LEU B O 1
ATOM 2740 N N . ARG B 1 183 ? 10.893 25.854 67.284 1.00 40.24 181 ARG B N 1
ATOM 2741 C CA . ARG B 1 183 ? 10.278 25.038 68.348 1.00 42.80 181 ARG B CA 1
ATOM 2742 C C . ARG B 1 183 ? 8.772 25.303 68.467 1.00 43.80 181 ARG B C 1
ATOM 2743 O O . ARG B 1 183 ? 7.998 24.351 68.555 1.00 43.95 181 ARG B O 1
ATOM 2751 N N . GLU B 1 184 ? 8.372 26.581 68.492 1.00 45.18 182 GLU B N 1
ATOM 2752 C CA . GLU B 1 184 ? 6.948 26.957 68.526 1.00 47.31 182 GLU B CA 1
ATOM 2753 C C . GLU B 1 184 ? 6.210 26.332 67.333 1.00 48.40 182 GLU B C 1
ATOM 2754 O O . GLU B 1 184 ? 5.139 25.747 67.503 1.00 48.55 182 GLU B O 1
ATOM 2760 N N . GLN B 1 185 ? 6.832 26.447 66.152 1.00 49.69 183 GLN B N 1
ATOM 2761 C CA . GLN B 1 185 ? 6.450 25.776 64.888 1.00 50.69 183 GLN B CA 1
ATOM 2762 C C . GLN B 1 185 ? 5.782 26.744 63.936 1.00 50.77 183 GLN B C 1
ATOM 2763 O O . GLN B 1 185 ? 6.468 27.398 63.155 1.00 51.53 183 GLN B O 1
#

GO terms:
  GO:0005802 trans-Golgi network (C, IDA)
  GO:0030100 regulation of endocytosis (P, IMP)
  GO:0006622 protein targeting to lysosome (P, IMP)

Organism: Leishmania major (NCBI:txid5664)

B-factor: mean 34.5, std 9.27, range [12.76, 59.54]

Foldseek 3Di:
DPDQQVVLVVLFDLVAAAEEEEEFAPPLCRVLLLVLSVQDDWDWDDQDPPWTWTWDDHRSYIYIYTHAQDPDDDGDDDPCVLAPHQAYEYGGAQQPLVCLLSRLVRVVVVLPDVSCQEHAYEYEQEPVVDVNGHDQVRSCVSSVVVPRDNYNYDYFYYYSVVRPRSSVRSNVSRVVSVVVD/DDPDQLCVLVVLAPLADAAEEEEEFAPPLCRLLLLVLNVQDDWDVPVWTWDDHRRYIYIYDHPDVVVLAPHAAYEYGGAQQDVPCLLVRLVRVVVVCPDPNCQAHEYEYEQEPPVDPRGDDQVVSCVSSVVVPVDSYHYDYFYYYSVVRPRSSVSSSVSRVVSVVD

Sequence (347 aa):
WLASLKQTLGLLPADRKIRVLMLGLDNAGKTSILYRLHHLGDVVTTVPTVGVNLETLQYKNISFEVWDLGGQTGVRPYWRCYFSDTDAVIYVVVDSTDRDRMGVAKHELYALLDEDELRKSLLLIFANKQDLPDAASEAEIAEQLGVSSIMNRTWTIVKSSSKTGDGLVEGMDWLVERLREQGAWLASLKQTLGLLPADRRKIRVLMLGLDNAGKTSILYRLHLGDVVTTNLETLQYKNIISFEVWDLGGCYFSDTDAVIYVVDSTDRDRMGVAKHELYALLDEDEELRKSLLLIFANKQDLPDAASEAEIAEQLGVSSIMNRTWTIVKSSSKTGDGLVEGMDWLVERLREQ

Radius of gyration: 25.03 Å; Cα contacts (8 Å, |Δi|>4): 650; chains: 2; bounding box: 37×71×66 Å

Secondary structure (DSSP, 8-state):
--S-HHHHHHTS-TTS-EEEEEEEETTSSHHHHHHHT--S--EEE-SSTT--EEEEEETTEEEEEEEE--SSSS----SSSSTT--EEEEEEETT--TTHHHHHHHHHHHHT-STTTT-EEEEEEE-TTSTTPPPHHHHHHHTTGGG--SS-EEEEE--TTT-TTHHHHHHHHHHHHHHT-/--SS-HHHHHHTS-SSS-EEEEEEEETTSSHHHHHHHT-SS--EE---EEEEETTEEEEE-EE---TTTT--EEEEEEETT-GGGHHHHHHHHHHHHT-GGGTT-EEEEEEE-TTSSS---HHHHHHHTT-TT--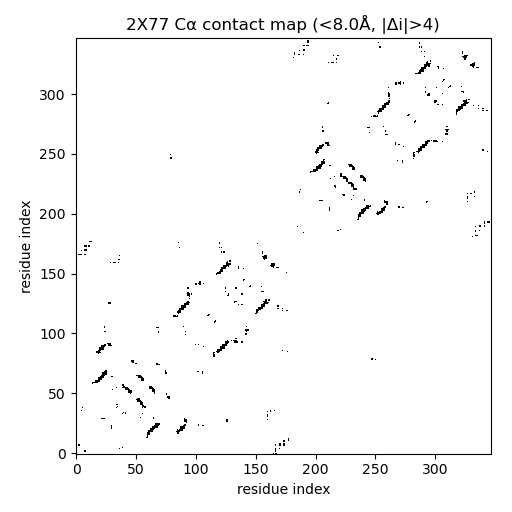SS-EEEEE--TTT-TTHHHHHHHHHHHHHH-

Nearest PDB structures (foldseek):
  2x77-assembly1_B  TM=1.006E+00  e=1.882E-36  Leishmania major
  2x77-assembly1_A  TM=9.809E-01  e=1.043E-30  Leishmania major
  8sdw-assembly1_A  TM=9.383E-01  e=3.226E-22  Homo sapiens
  1upt-assembly1_A  TM=8.664E-01  e=6.065E-19  Homo sapiens
  5di3-assembly1_A  TM=8.643E-01  e=1.149E-18  Chlamydomonas reinhardtii

Solvent-accessible surface area: 17734 Å² total; per-residue (Å²): 178,185,28,69,21,105,118,2,6,53,103,8,54,92,144,74,177,3,46,1,0,1,0,0,9,64,97,2,15,7,58,55,2,0,137,89,6,134,13,54,121,30,80,82,60,90,44,47,133,83,13,92,16,24,32,0,106,30,142,24,4,16,0,24,4,5,73,3,14,53,182,128,61,143,75,27,128,34,58,41,15,4,44,124,14,28,0,0,1,0,1,5,12,0,32,32,110,145,58,2,44,68,1,75,105,18,0,75,20,0,33,112,41,89,89,0,163,140,2,6,0,0,0,2,0,2,45,45,52,71,140,84,23,1,53,60,75,69,0,26,143,52,0,18,1,112,68,18,132,146,35,55,90,34,24,9,86,1,2,20,173,75,19,96,20,5,30,64,0,3,29,41,3,3,61,85,4,163,119,67,102,147,114,182,32,58,18,112,122,2,12,56,75,12,58,99,112,88,167,2,14,0,0,1,0,0,11,74,104,3,16,7,74,57,0,1,152,76,8,112,10,52,127,49,85,96,88,154,23,28,32,1,89,30,158,30,5,16,0,18,2,49,78,25,54,122,80,86,36,29,116,14,34,0,3,0,0,1,3,17,0,31,33,111,132,80,3,35,72,5,65,113,34,0,92,45,7,32,118,66,97,81,0,137,166,3,9,0,0,0,1,0,3,45,42,69,77,131,78,27,1,59,73,77,83,0,14,131,62,0,18,0,85,94,23,176,130,36,59,74,34,17,11,84,1,2,20,180,81,15,78,8,4,29,75,0,1,28,41,1,1,73,91,9,112,120,172

CATH classification: 3.40.50.300